Protein AF-A0AAJ0V753-F1 (afdb_monomer_lite)

pLDDT: mean 88.35, std 11.8, range [39.94, 98.0]

Structure (mmCIF, N/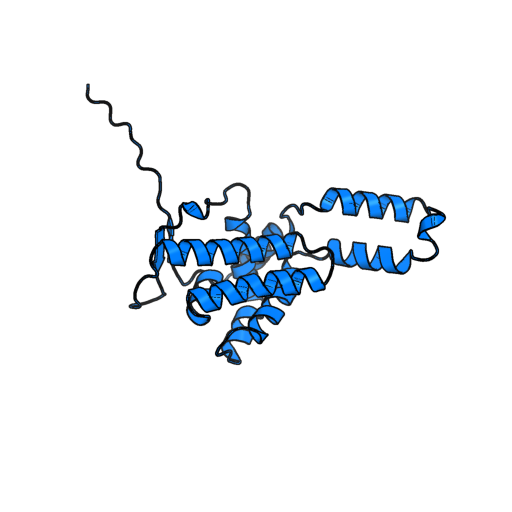CA/C/O backbone):
data_AF-A0AAJ0V753-F1
#
_entry.id   AF-A0AAJ0V753-F1
#
loop_
_atom_site.group_PDB
_atom_site.id
_atom_site.type_symbol
_atom_site.label_atom_id
_atom_site.label_alt_id
_atom_site.label_comp_id
_atom_site.label_asym_id
_atom_site.label_entity_id
_atom_site.label_seq_id
_atom_site.pdbx_PDB_ins_code
_atom_site.Cartn_x
_atom_site.Cartn_y
_atom_site.Cartn_z
_atom_site.occupancy
_atom_site.B_iso_or_equiv
_atom_site.auth_seq_id
_atom_site.auth_comp_id
_atom_site.auth_asym_id
_atom_site.auth_atom_id
_atom_site.pdbx_PDB_model_num
ATOM 1 N N . MET A 1 1 ? 15.226 17.511 0.489 1.00 50.22 1 MET A N 1
ATOM 2 C CA . MET A 1 1 ? 13.754 17.409 0.613 1.00 50.22 1 MET A CA 1
ATOM 3 C C . MET A 1 1 ? 13.326 18.242 1.815 1.00 50.22 1 MET A C 1
ATOM 5 O O . MET A 1 1 ? 13.932 18.091 2.864 1.00 50.22 1 MET A O 1
ATOM 9 N N . ASN A 1 2 ? 12.399 19.190 1.651 1.00 58.25 2 ASN A N 1
ATOM 10 C CA . ASN A 1 2 ? 12.011 20.126 2.716 1.00 58.25 2 ASN A CA 1
ATOM 11 C C . ASN A 1 2 ? 11.089 19.407 3.721 1.00 58.25 2 ASN A C 1
ATOM 13 O O . ASN A 1 2 ? 10.139 18.760 3.282 1.00 58.25 2 ASN A O 1
ATOM 17 N N . ILE A 1 3 ? 11.353 19.500 5.030 1.00 60.22 3 ILE A N 1
ATOM 18 C CA . ILE A 1 3 ? 10.638 18.746 6.090 1.00 60.22 3 ILE A CA 1
ATOM 19 C C . ILE A 1 3 ? 9.116 18.940 5.987 1.00 60.22 3 ILE A C 1
ATOM 21 O O . ILE A 1 3 ? 8.358 17.979 6.062 1.00 60.22 3 ILE A O 1
ATOM 25 N N . ARG A 1 4 ? 8.677 20.159 5.646 1.00 62.94 4 ARG A N 1
ATOM 26 C CA . ARG A 1 4 ? 7.259 20.497 5.440 1.00 62.94 4 ARG A CA 1
ATOM 27 C C . A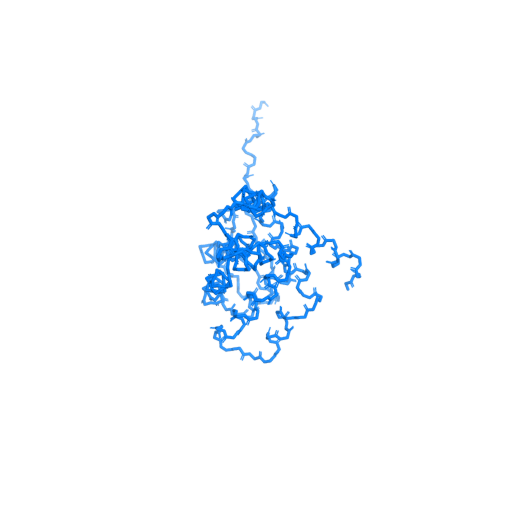RG A 1 4 ? 6.563 19.646 4.374 1.00 62.94 4 ARG A C 1
ATOM 29 O O . ARG A 1 4 ? 5.389 19.340 4.521 1.00 62.94 4 ARG A O 1
ATOM 36 N N . ASN A 1 5 ? 7.265 19.253 3.310 1.00 65.81 5 ASN A N 1
ATOM 37 C CA . ASN A 1 5 ? 6.669 18.429 2.256 1.00 65.81 5 ASN A CA 1
ATOM 38 C C . ASN A 1 5 ? 6.528 16.968 2.697 1.00 65.81 5 ASN A C 1
ATOM 40 O O . ASN A 1 5 ? 5.567 16.312 2.307 1.00 65.81 5 ASN A O 1
ATOM 44 N N . ALA A 1 6 ? 7.455 16.466 3.520 1.00 72.00 6 ALA A N 1
ATOM 45 C CA . ALA A 1 6 ? 7.377 15.106 4.045 1.00 72.00 6 ALA A CA 1
ATOM 46 C C . ALA A 1 6 ? 6.137 14.925 4.938 1.00 72.00 6 ALA A C 1
ATOM 48 O O . ALA A 1 6 ? 5.404 13.950 4.778 1.00 72.00 6 ALA A O 1
ATOM 49 N N . ASP A 1 7 ? 5.858 15.913 5.790 1.00 78.94 7 ASP A N 1
ATOM 50 C CA . ASP A 1 7 ? 4.682 15.916 6.664 1.00 78.94 7 ASP A CA 1
ATOM 51 C C . ASP A 1 7 ? 3.366 16.006 5.876 1.00 78.94 7 ASP A C 1
ATOM 53 O O . ASP A 1 7 ? 2.375 15.381 6.243 1.00 78.94 7 ASP A O 1
ATOM 57 N N . ILE A 1 8 ? 3.341 16.739 4.756 1.00 83.00 8 ILE A N 1
ATOM 58 C CA . ILE A 1 8 ? 2.144 16.856 3.905 1.00 83.00 8 ILE A CA 1
ATOM 59 C C . ILE A 1 8 ? 1.798 15.523 3.227 1.00 83.00 8 ILE A C 1
ATOM 61 O O . ILE A 1 8 ? 0.620 15.156 3.154 1.00 83.00 8 ILE A O 1
ATOM 65 N N . TYR A 1 9 ? 2.796 14.793 2.721 1.00 84.69 9 TYR A N 1
ATOM 66 C CA . TYR A 1 9 ? 2.558 13.524 2.028 1.00 84.69 9 TYR A CA 1
ATOM 67 C C . TYR A 1 9 ? 2.071 12.429 2.976 1.00 84.69 9 TYR A C 1
ATOM 69 O O . TYR A 1 9 ? 1.094 11.744 2.665 1.00 84.69 9 TYR A O 1
ATOM 77 N N . THR A 1 10 ? 2.696 12.293 4.148 1.00 85.75 10 THR A N 1
ATOM 78 C CA . THR A 1 10 ? 2.236 11.347 5.174 1.00 85.75 10 THR A CA 1
ATOM 79 C C . THR A 1 10 ? 0.854 11.729 5.688 1.00 85.75 10 THR A C 1
ATOM 81 O O . THR A 1 10 ? -0.019 10.867 5.740 1.00 85.75 10 THR A O 1
ATOM 84 N N . TYR A 1 11 ? 0.607 13.017 5.948 1.00 87.31 11 TYR A N 1
ATOM 85 C CA . TYR A 1 11 ? -0.705 13.508 6.363 1.00 87.31 11 TYR A CA 1
ATOM 86 C C . TYR A 1 11 ? -1.797 13.175 5.343 1.00 87.31 11 TYR A C 1
ATOM 88 O O . TYR A 1 11 ? -2.862 12.687 5.711 1.00 87.31 11 TYR A O 1
ATOM 96 N N . THR A 1 12 ? -1.544 13.406 4.055 1.00 89.25 12 THR A N 1
ATOM 97 C CA . THR A 1 12 ? -2.530 13.142 2.999 1.00 89.25 12 THR A CA 1
ATOM 98 C C . THR A 1 12 ? -2.806 11.646 2.863 1.00 89.25 12 THR A C 1
ATOM 100 O O . THR A 1 12 ? -3.964 11.241 2.757 1.00 89.25 12 THR A O 1
ATOM 103 N N . PHE A 1 13 ? -1.765 10.813 2.934 1.00 93.50 13 PHE A N 1
ATOM 104 C CA . PHE A 1 13 ? -1.909 9.359 2.947 1.00 93.50 13 PHE A CA 1
ATOM 105 C C . PHE A 1 13 ? -2.697 8.870 4.174 1.00 93.50 13 PHE A C 1
ATOM 107 O O . PHE A 1 13 ? -3.573 8.020 4.045 1.00 93.50 13 PHE A O 1
ATOM 114 N N . ASP A 1 14 ? -2.465 9.469 5.345 1.00 94.94 14 ASP A N 1
ATOM 115 C CA . ASP A 1 14 ? -3.182 9.183 6.596 1.00 94.94 14 ASP A CA 1
ATOM 116 C C . ASP A 1 14 ? -4.663 9.591 6.569 1.00 94.94 14 ASP A C 1
ATOM 118 O O . ASP A 1 14 ? -5.440 9.145 7.414 1.00 94.94 14 ASP A O 1
ATOM 122 N N . LYS A 1 15 ? -5.074 10.415 5.600 1.00 93.44 15 LYS A N 1
ATOM 123 C CA . LYS A 1 15 ? -6.472 10.809 5.378 1.00 93.44 15 LYS A CA 1
ATOM 124 C C . LYS A 1 15 ? -7.189 9.973 4.322 1.00 93.44 15 LYS A C 1
ATOM 126 O O . LYS A 1 15 ? -8.375 10.212 4.089 1.00 93.44 15 LYS A O 1
ATOM 131 N N . LEU A 1 16 ? -6.517 9.009 3.689 1.00 93.69 16 LEU A N 1
ATOM 132 C CA . LEU A 1 16 ? -7.182 8.120 2.741 1.00 93.69 16 LEU A CA 1
ATOM 133 C C . LEU A 1 16 ? -8.302 7.334 3.442 1.00 93.69 16 LEU A C 1
ATOM 135 O O . LEU A 1 16 ? -8.095 6.789 4.524 1.00 93.69 16 LEU A O 1
ATOM 139 N N . PRO A 1 17 ? -9.503 7.256 2.846 1.00 92.56 17 PRO A N 1
ATOM 140 C CA . PRO A 1 17 ? -10.612 6.559 3.472 1.00 92.56 17 PRO A CA 1
ATOM 141 C C . PRO A 1 17 ? -10.364 5.048 3.468 1.00 92.56 17 PRO A C 1
ATOM 143 O O . PRO A 1 17 ? -10.128 4.451 2.415 1.00 92.56 17 PRO A O 1
ATOM 146 N 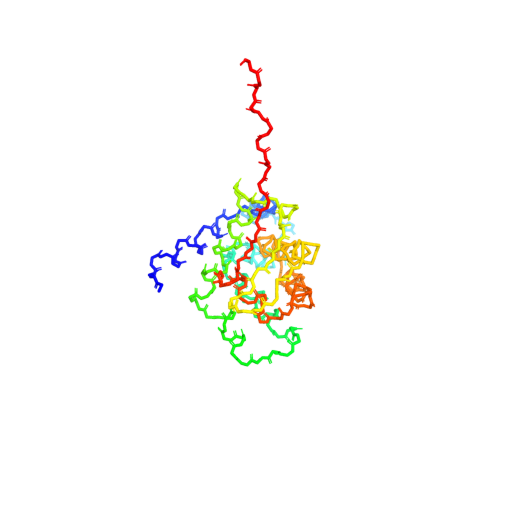N . SER A 1 18 ? -10.486 4.419 4.639 1.00 93.81 18 SER A N 1
ATOM 147 C CA . SER A 1 18 ? -10.540 2.961 4.736 1.00 93.81 18 SER A CA 1
ATOM 148 C C . SER A 1 18 ? -11.954 2.446 4.481 1.00 93.81 18 SER A C 1
ATOM 150 O O . SER A 1 18 ? -12.929 2.960 5.038 1.00 93.81 18 SER A O 1
ATOM 152 N N . ARG A 1 19 ? -12.074 1.335 3.745 1.00 94.06 19 ARG A N 1
ATOM 153 C CA . ARG A 1 19 ? -13.352 0.627 3.539 1.00 94.06 19 ARG A CA 1
ATOM 154 C C . ARG A 1 19 ? -13.990 0.133 4.840 1.00 94.06 19 ARG A C 1
ATOM 156 O O . ARG A 1 19 ? -15.182 -0.157 4.879 1.00 94.06 19 ARG A O 1
ATOM 163 N N . HIS A 1 20 ? -13.204 0.023 5.913 1.00 94.25 20 HIS A N 1
ATOM 164 C CA . HIS A 1 20 ? -13.656 -0.487 7.208 1.00 94.25 20 HIS A CA 1
ATOM 165 C C . HIS A 1 20 ? -14.022 0.612 8.204 1.00 94.25 20 HIS A C 1
ATOM 167 O O . HIS A 1 20 ? -14.306 0.289 9.362 1.00 94.25 20 HIS A O 1
ATOM 173 N N . GLU A 1 21 ? -14.040 1.881 7.790 1.00 94.19 21 GLU A N 1
ATOM 174 C CA . GLU A 1 21 ? -14.331 3.022 8.666 1.00 94.19 21 GLU A CA 1
ATOM 175 C C . GLU A 1 21 ? -15.668 2.846 9.398 1.00 94.19 21 GLU A C 1
ATOM 177 O O . GLU A 1 21 ? -15.712 2.874 10.627 1.00 94.19 21 GLU A O 1
ATOM 182 N N . PHE A 1 22 ? -16.740 2.529 8.666 1.00 95.38 22 PHE A N 1
ATOM 183 C CA . PHE A 1 22 ? -18.065 2.311 9.254 1.00 95.38 22 PHE A CA 1
ATOM 184 C C . PHE A 1 22 ? -18.068 1.175 10.290 1.00 95.38 22 PHE A C 1
ATOM 186 O O . PHE A 1 22 ? -18.607 1.322 11.386 1.00 95.38 22 PHE A O 1
ATOM 193 N N . SER A 1 23 ? -17.408 0.052 9.982 1.00 94.56 23 SER A N 1
ATOM 194 C CA . SER A 1 23 ? -17.303 -1.085 10.909 1.00 94.56 23 SER A CA 1
ATOM 195 C C . SER A 1 23 ? -16.492 -0.748 12.166 1.00 94.56 23 SER A C 1
ATOM 197 O O . SER A 1 23 ? -16.747 -1.293 13.239 1.00 94.56 23 SER A O 1
ATOM 199 N N . THR A 1 24 ? -15.514 0.151 12.040 1.00 95.19 24 THR A N 1
ATOM 200 C CA . THR A 1 24 ? -14.673 0.610 13.150 1.00 95.19 24 THR A CA 1
ATOM 201 C C . THR A 1 24 ? -15.472 1.531 14.061 1.00 95.19 24 THR A C 1
ATOM 203 O O . THR A 1 24 ? -15.516 1.289 15.263 1.00 95.19 24 THR A O 1
ATOM 206 N N . GLN A 1 25 ? -16.211 2.484 13.489 1.00 95.56 25 GLN A N 1
ATOM 207 C CA . GLN A 1 25 ? -17.126 3.349 14.238 1.00 95.56 25 GLN A CA 1
ATOM 208 C C . GLN A 1 25 ? -18.226 2.557 14.954 1.00 95.56 25 GLN A C 1
ATOM 210 O O . GLN A 1 25 ? -18.569 2.857 16.096 1.00 95.56 25 GLN A O 1
ATOM 215 N N . ALA A 1 26 ? -18.779 1.525 14.311 1.00 93.31 26 ALA A N 1
ATOM 216 C CA . ALA A 1 26 ? -19.767 0.652 14.939 1.00 93.31 26 ALA A CA 1
ATOM 217 C C . ALA A 1 26 ? -19.188 -0.072 16.168 1.00 93.31 26 ALA A C 1
ATOM 219 O O . ALA A 1 26 ? -19.831 -0.112 17.217 1.00 93.31 26 ALA A O 1
ATOM 220 N N . LEU A 1 27 ? -17.958 -0.588 16.066 1.00 92.25 27 LEU A N 1
ATOM 221 C CA . LEU A 1 27 ? -17.271 -1.233 17.186 1.00 92.25 27 LEU A CA 1
ATOM 222 C C . LEU A 1 27 ? -16.962 -0.241 18.318 1.00 92.25 27 LEU A C 1
ATOM 224 O O . LEU A 1 27 ? -17.175 -0.563 19.483 1.00 92.25 27 LEU A O 1
ATOM 228 N N . GLU A 1 28 ? -16.529 0.975 17.990 1.00 94.25 28 GLU A N 1
ATOM 229 C CA . GLU A 1 28 ? -16.295 2.051 18.964 1.00 94.25 28 GLU A CA 1
ATOM 230 C C . GLU A 1 28 ? -17.566 2.400 19.745 1.00 94.25 28 GLU A C 1
ATOM 232 O O . GLU A 1 28 ? -17.543 2.443 20.977 1.00 94.25 28 GLU A O 1
ATOM 237 N N . ARG A 1 29 ? -18.698 2.571 19.048 1.00 93.38 29 ARG A N 1
ATOM 238 C CA . ARG A 1 29 ? -20.005 2.810 19.686 1.00 93.38 29 ARG A CA 1
ATOM 239 C C . ARG A 1 29 ? -20.410 1.645 20.584 1.00 93.38 29 ARG A C 1
ATOM 241 O O . ARG A 1 29 ? -20.894 1.867 21.692 1.00 93.38 29 ARG A O 1
ATOM 248 N N . ALA A 1 30 ? -20.173 0.411 20.144 1.00 90.06 30 ALA A N 1
ATOM 249 C CA . ALA A 1 30 ? -20.497 -0.772 20.931 1.00 90.06 30 ALA A CA 1
ATOM 250 C C . ALA A 1 30 ? -19.649 -0.858 22.217 1.00 90.06 30 ALA A C 1
ATOM 252 O O . ALA A 1 30 ? -20.197 -1.119 23.289 1.00 90.06 30 ALA A O 1
ATOM 253 N N . ILE A 1 31 ? -18.347 -0.548 22.144 1.00 89.56 31 ILE A N 1
ATOM 254 C CA . ILE A 1 31 ? -17.461 -0.440 23.317 1.00 89.56 31 ILE A CA 1
ATOM 255 C C . ILE A 1 31 ? -17.951 0.667 24.265 1.00 89.56 31 ILE A C 1
ATOM 257 O O . ILE A 1 31 ? -18.029 0.442 25.473 1.00 89.56 31 ILE A O 1
ATOM 261 N N . ALA A 1 32 ? -18.308 1.841 23.731 1.00 89.19 32 ALA A N 1
ATOM 262 C CA . ALA A 1 32 ? -18.777 2.981 24.522 1.00 89.19 32 ALA A CA 1
ATOM 263 C C . ALA A 1 32 ? -20.116 2.707 25.228 1.00 89.19 32 ALA A C 1
ATOM 265 O O . ALA A 1 32 ? -20.314 3.136 26.361 1.00 89.19 32 ALA A O 1
ATOM 266 N N . SER A 1 33 ? -21.009 1.938 24.598 1.00 86.56 33 SER A N 1
ATOM 267 C CA . SER A 1 33 ? -22.313 1.566 25.167 1.00 86.56 33 SER A CA 1
ATOM 268 C C . SER A 1 33 ? -22.244 0.584 26.348 1.00 86.56 33 SER A C 1
ATOM 270 O O . SER A 1 33 ? -23.278 0.238 26.912 1.00 86.56 33 SER A O 1
ATOM 272 N N . ASN A 1 34 ? -21.046 0.113 26.729 1.00 74.12 34 ASN A N 1
ATOM 273 C CA . ASN A 1 34 ? -20.837 -0.889 27.783 1.00 74.12 34 ASN A CA 1
ATOM 274 C C . ASN A 1 34 ? -21.706 -2.151 27.597 1.00 74.12 34 ASN A C 1
ATOM 276 O O . ASN A 1 34 ? -22.199 -2.737 28.568 1.00 74.12 34 ASN A O 1
ATOM 280 N N . CYS A 1 35 ? -21.890 -2.552 26.333 1.00 75.44 35 CYS A N 1
ATOM 281 C CA . CYS A 1 35 ? -22.646 -3.734 25.943 1.00 75.44 35 CYS A CA 1
ATOM 282 C C . CYS A 1 35 ? -22.144 -4.960 26.723 1.00 75.44 35 CYS A C 1
ATOM 284 O O . CYS A 1 35 ? -20.961 -5.310 26.672 1.00 75.44 35 CYS A O 1
ATOM 286 N N . THR A 1 36 ? -23.046 -5.607 27.461 1.00 71.94 36 THR A N 1
ATOM 287 C CA . THR A 1 36 ? -22.751 -6.743 28.349 1.00 71.94 36 THR A CA 1
ATOM 288 C C . THR A 1 36 ? -22.059 -7.889 27.614 1.00 71.94 36 THR A C 1
ATOM 290 O O . THR A 1 36 ? -21.151 -8.503 28.169 1.00 71.94 36 THR A O 1
ATOM 293 N N . THR A 1 37 ? -22.400 -8.103 26.342 1.00 74.75 37 THR 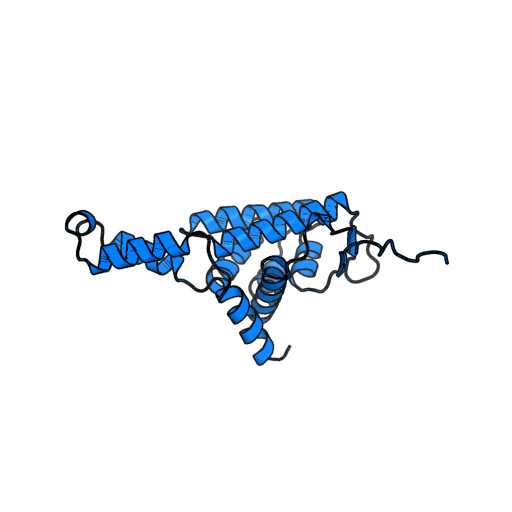A N 1
ATOM 294 C CA . THR A 1 37 ? -21.819 -9.125 25.458 1.00 74.75 37 THR A CA 1
ATOM 295 C C . THR A 1 37 ? -20.340 -8.890 25.137 1.00 74.75 37 THR A C 1
ATOM 297 O O . THR A 1 37 ? -19.628 -9.832 24.806 1.00 74.75 37 THR A O 1
ATOM 300 N N . LEU A 1 38 ? -19.852 -7.648 25.236 1.00 76.38 38 LEU A N 1
ATOM 301 C CA . LEU A 1 38 ? -18.468 -7.287 24.906 1.00 76.38 38 LEU A CA 1
ATOM 302 C C . LEU A 1 38 ? -17.553 -7.228 26.134 1.00 76.38 38 LEU A C 1
ATOM 304 O O . LEU A 1 38 ? -16.336 -7.163 25.968 1.00 76.38 38 LEU A O 1
ATOM 308 N N . ARG A 1 39 ? -18.093 -7.258 27.362 1.00 77.06 39 ARG A N 1
ATOM 309 C CA . ARG A 1 39 ? -17.305 -7.051 28.595 1.00 77.06 39 ARG A CA 1
ATOM 310 C C . ARG A 1 39 ? -16.188 -8.070 28.780 1.00 77.06 39 ARG A C 1
ATOM 312 O O . ARG A 1 39 ? -15.105 -7.696 29.216 1.00 77.06 39 ARG A O 1
ATOM 319 N N . THR A 1 40 ? -16.422 -9.325 28.409 1.00 83.12 40 THR A N 1
ATOM 320 C CA . THR A 1 40 ? -15.430 -10.406 28.532 1.00 83.12 40 THR A CA 1
ATOM 321 C C . THR A 1 40 ? -14.248 -10.241 27.574 1.00 83.12 40 THR A C 1
ATOM 323 O O . THR A 1 40 ? -13.172 -10.758 27.850 1.00 83.12 40 THR A O 1
ATOM 326 N N . ARG A 1 41 ? -14.419 -9.485 26.477 1.00 86.94 41 ARG A N 1
ATOM 327 C CA . ARG A 1 41 ? -13.414 -9.272 25.418 1.00 86.94 41 ARG A CA 1
ATOM 328 C C . ARG A 1 41 ? -13.104 -7.800 25.147 1.00 86.94 41 ARG A C 1
ATOM 330 O O . ARG A 1 41 ? -12.521 -7.451 24.124 1.00 86.94 41 ARG A O 1
ATOM 337 N N . ILE A 1 42 ? -13.465 -6.902 26.064 1.00 88.81 42 ILE A N 1
ATOM 338 C CA . ILE A 1 42 ? -13.371 -5.453 25.832 1.00 88.81 42 ILE A CA 1
ATOM 339 C C . ILE A 1 42 ? -11.934 -4.990 25.564 1.00 88.81 42 ILE A C 1
ATOM 341 O O . ILE A 1 42 ? -11.718 -4.067 24.780 1.00 88.81 42 ILE A O 1
ATOM 345 N N . ARG A 1 43 ? -10.949 -5.658 26.175 1.00 89.56 43 ARG A N 1
ATOM 346 C CA . ARG A 1 43 ? -9.527 -5.415 25.922 1.00 89.56 43 ARG A CA 1
ATOM 347 C C . ARG A 1 43 ? -9.154 -5.738 24.474 1.00 89.56 43 ARG A C 1
ATOM 349 O O . ARG A 1 43 ? -8.595 -4.878 23.804 1.00 89.56 43 ARG A O 1
ATOM 356 N N . GLU A 1 44 ? -9.534 -6.915 23.983 1.00 90.88 44 GLU A N 1
ATOM 357 C CA . GLU A 1 44 ? -9.277 -7.344 22.601 1.00 90.88 44 GLU A CA 1
ATOM 358 C C . GLU A 1 44 ? -9.901 -6.361 21.599 1.00 90.88 44 GLU A C 1
ATOM 360 O O . GLU A 1 44 ? -9.253 -5.916 20.654 1.00 90.88 44 GLU A O 1
ATOM 365 N N . TYR A 1 45 ? -11.150 -5.941 21.827 1.00 91.06 45 TYR A N 1
ATOM 366 C CA . TYR A 1 45 ? -11.815 -4.986 20.939 1.00 91.06 45 TYR A CA 1
ATOM 367 C C . TYR A 1 45 ? -11.162 -3.602 20.945 1.00 91.06 45 TYR A C 1
ATOM 369 O O . TYR A 1 45 ? -11.074 -2.971 19.890 1.00 91.06 45 TYR A O 1
ATOM 377 N N . ARG A 1 46 ? -10.665 -3.138 22.097 1.00 92.25 46 ARG A N 1
ATOM 378 C CA . ARG A 1 46 ? -9.886 -1.894 22.179 1.00 92.25 46 ARG A CA 1
ATOM 379 C C . ARG A 1 46 ? -8.572 -2.000 21.416 1.00 92.25 46 ARG A C 1
ATOM 381 O O . ARG A 1 46 ? -8.226 -1.058 20.715 1.00 92.25 46 ARG A O 1
ATOM 388 N N . GLU A 1 47 ? -7.876 -3.130 21.502 1.00 93.75 47 GLU A N 1
ATOM 389 C CA . GLU A 1 47 ? -6.645 -3.378 20.740 1.00 93.75 47 GLU A CA 1
ATOM 390 C C . GLU A 1 47 ? -6.921 -3.407 19.225 1.00 93.75 47 GLU A C 1
ATOM 392 O O . GLU A 1 47 ? -6.192 -2.786 18.449 1.00 93.75 47 GLU A O 1
ATOM 397 N N . ILE A 1 48 ? -8.032 -4.023 18.800 1.00 93.38 48 ILE A N 1
ATOM 398 C CA . ILE A 1 48 ? -8.487 -4.011 17.400 1.00 93.38 48 ILE A CA 1
ATOM 399 C C . ILE A 1 48 ? -8.765 -2.581 16.920 1.00 93.38 48 ILE A C 1
ATOM 401 O O . ILE A 1 48 ? -8.288 -2.189 15.854 1.00 93.38 48 ILE A O 1
ATOM 405 N N . VAL A 1 49 ? -9.535 -1.793 17.677 1.00 94.94 49 VAL A N 1
ATOM 406 C CA . VAL A 1 49 ? -9.818 -0.391 17.326 1.00 94.94 49 VAL A CA 1
ATOM 407 C C . VAL A 1 49 ? -8.525 0.418 17.284 1.00 94.94 49 VAL A C 1
ATOM 409 O O . VAL A 1 49 ? -8.301 1.146 16.318 1.00 94.94 49 VAL A O 1
ATOM 412 N N . ALA A 1 50 ? -7.649 0.246 18.277 1.00 95.44 50 ALA A N 1
ATOM 413 C CA . ALA A 1 50 ? -6.370 0.936 18.343 1.00 95.44 50 ALA A CA 1
ATOM 414 C C . ALA A 1 50 ? -5.528 0.662 17.095 1.00 95.44 50 ALA A C 1
ATOM 416 O O . ALA A 1 50 ? -5.026 1.613 16.507 1.00 95.44 50 ALA A O 1
ATOM 417 N N . PHE A 1 51 ? -5.426 -0.595 16.643 1.00 96.69 51 PHE A N 1
ATOM 418 C CA . PHE A 1 51 ? -4.737 -0.939 15.396 1.00 96.69 51 PHE A CA 1
ATOM 419 C C . PHE A 1 51 ? -5.372 -0.257 14.175 1.00 96.69 51 PHE A C 1
ATOM 421 O O . PHE A 1 51 ? -4.673 0.370 13.379 1.00 96.69 51 PHE A O 1
ATOM 428 N N . ARG A 1 52 ? -6.701 -0.334 14.032 1.00 95.88 52 ARG A N 1
ATOM 429 C CA . ARG A 1 52 ? -7.416 0.251 12.882 1.00 95.88 52 ARG A CA 1
ATOM 430 C C . ARG A 1 52 ? -7.230 1.763 12.787 1.00 95.88 52 ARG A C 1
ATOM 432 O O . ARG A 1 52 ? -7.057 2.275 11.681 1.00 95.88 52 ARG A O 1
ATOM 439 N N . ARG A 1 53 ? -7.222 2.443 13.937 1.00 94.88 53 ARG A N 1
ATOM 440 C CA . ARG A 1 53 ? -7.042 3.894 14.080 1.00 94.88 53 ARG A CA 1
ATOM 441 C C . ARG A 1 53 ? -5.586 4.358 14.022 1.00 94.88 53 ARG A C 1
ATOM 443 O O . ARG A 1 53 ? -5.352 5.563 14.056 1.00 94.88 53 ARG A O 1
ATOM 450 N N . GLN A 1 54 ? -4.609 3.453 13.921 1.00 95.75 54 GLN A N 1
ATOM 451 C CA . GLN A 1 54 ? -3.227 3.870 13.682 1.00 95.75 54 GLN A CA 1
ATOM 452 C C . GLN A 1 54 ? -3.124 4.647 12.361 1.00 95.75 54 GLN A C 1
ATOM 454 O O . GLN A 1 54 ? -3.791 4.264 11.393 1.00 95.75 54 GLN A O 1
ATOM 459 N N . PRO A 1 55 ? -2.247 5.667 12.288 1.00 95.62 55 PRO A N 1
ATOM 460 C CA . PRO A 1 55 ? -1.907 6.322 11.030 1.00 95.62 55 PRO A CA 1
ATOM 461 C C . PRO A 1 55 ? -1.529 5.297 9.951 1.00 95.62 55 PRO A C 1
ATOM 463 O O . PRO A 1 55 ? -0.819 4.321 10.227 1.00 95.62 55 PRO A O 1
ATOM 466 N N . HIS A 1 56 ? -1.999 5.502 8.723 1.00 96.69 56 HIS A N 1
ATOM 467 C CA . HIS A 1 56 ? -1.667 4.650 7.583 1.00 96.69 56 HIS A CA 1
ATOM 468 C C . HIS A 1 56 ? -0.162 4.641 7.306 1.00 96.69 56 HIS A C 1
ATOM 470 O O . HIS A 1 56 ? 0.377 3.593 6.978 1.00 96.69 56 HIS A O 1
ATOM 476 N N . SER A 1 57 ? 0.537 5.749 7.535 1.00 94.88 57 SER A N 1
ATOM 477 C CA . SER A 1 57 ? 1.992 5.897 7.470 1.00 94.88 57 SER A CA 1
ATOM 478 C C . SER A 1 57 ? 2.727 4.938 8.416 1.00 94.88 57 SER A C 1
ATOM 480 O O . SER A 1 57 ? 3.742 4.346 8.045 1.00 94.88 57 SER A O 1
ATOM 482 N N . ARG A 1 58 ? 2.180 4.685 9.613 1.00 95.50 58 ARG A N 1
ATOM 483 C CA . ARG A 1 58 ? 2.730 3.701 10.560 1.00 95.50 58 ARG A CA 1
ATOM 484 C C . ARG A 1 58 ? 2.521 2.266 10.075 1.00 95.50 58 ARG A C 1
ATOM 486 O O . ARG A 1 58 ? 3.430 1.442 10.177 1.00 95.50 58 ARG A O 1
ATOM 493 N N . LYS A 1 59 ? 1.339 1.972 9.523 1.00 97.56 59 LYS A N 1
ATOM 494 C CA . LYS A 1 59 ? 1.036 0.675 8.894 1.00 97.56 59 LYS A CA 1
ATOM 495 C C . LYS A 1 59 ? 1.917 0.438 7.662 1.00 97.56 59 LYS A C 1
ATOM 497 O O . LYS A 1 59 ? 2.442 -0.658 7.491 1.00 97.56 59 LYS A O 1
ATOM 502 N N . LEU A 1 60 ? 2.138 1.484 6.867 1.00 97.19 60 LEU A N 1
ATOM 503 C CA . LEU A 1 60 ? 3.000 1.492 5.691 1.00 97.19 60 LEU A CA 1
ATOM 504 C C . LEU A 1 60 ? 4.438 1.146 6.065 1.00 97.19 60 LEU A C 1
ATOM 506 O O . LEU A 1 60 ? 4.986 0.209 5.502 1.00 97.19 60 LEU A O 1
ATOM 510 N N . ALA A 1 61 ? 5.018 1.830 7.056 1.00 95.56 61 ALA A N 1
ATOM 511 C CA . ALA A 1 61 ? 6.374 1.542 7.522 1.00 95.56 61 ALA A CA 1
ATOM 512 C C . ALA A 1 61 ? 6.543 0.067 7.921 1.00 95.56 61 ALA A C 1
ATOM 514 O O . ALA A 1 61 ? 7.535 -0.573 7.577 1.00 95.56 61 ALA A O 1
ATOM 515 N N . ARG A 1 62 ? 5.541 -0.505 8.602 1.00 95.62 62 ARG A N 1
ATOM 516 C CA . ARG A 1 62 ? 5.561 -1.920 8.982 1.00 95.62 62 ARG A CA 1
ATOM 517 C C . ARG A 1 62 ? 5.466 -2.852 7.774 1.00 95.62 62 ARG A C 1
ATOM 519 O O . ARG A 1 62 ? 6.212 -3.824 7.723 1.00 95.62 62 ARG A O 1
ATOM 526 N N . ALA A 1 63 ? 4.579 -2.573 6.824 1.00 97.25 63 ALA A N 1
ATOM 527 C CA . ALA A 1 63 ? 4.424 -3.395 5.626 1.00 97.25 63 ALA A CA 1
ATOM 528 C C . ALA A 1 63 ? 5.665 -3.325 4.715 1.00 97.25 63 ALA A C 1
ATOM 530 O O . ALA A 1 63 ? 6.102 -4.351 4.204 1.00 97.25 63 ALA A O 1
ATOM 531 N N . LEU A 1 64 ? 6.283 -2.144 4.585 1.00 96.06 64 LEU A N 1
ATOM 532 C CA . LEU A 1 64 ? 7.554 -1.956 3.880 1.00 96.06 64 LEU A CA 1
ATOM 533 C C . LEU A 1 64 ? 8.682 -2.753 4.535 1.00 96.06 64 LEU A C 1
ATOM 535 O O . LEU A 1 64 ? 9.421 -3.431 3.833 1.00 96.06 64 LEU A O 1
ATOM 539 N N . TRP A 1 65 ? 8.776 -2.729 5.868 1.00 94.19 65 TRP A N 1
ATOM 540 C CA . TRP A 1 65 ? 9.740 -3.550 6.600 1.00 94.19 65 TRP A CA 1
ATOM 541 C C . TRP A 1 65 ? 9.549 -5.044 6.313 1.00 94.19 65 TRP A C 1
ATOM 543 O O . TRP A 1 65 ? 10.515 -5.740 6.026 1.00 94.19 65 TRP A O 1
ATOM 553 N N . ILE A 1 66 ? 8.308 -5.543 6.355 1.00 94.69 66 ILE A N 1
ATOM 554 C CA . ILE A 1 66 ? 8.009 -6.954 6.059 1.00 94.69 66 ILE A CA 1
ATOM 555 C C . ILE A 1 66 ? 8.402 -7.300 4.618 1.00 94.69 66 ILE A C 1
ATOM 557 O O . ILE A 1 66 ? 9.070 -8.307 4.400 1.00 94.69 66 ILE A O 1
ATOM 561 N N . ALA A 1 67 ? 8.022 -6.464 3.650 1.00 94.69 67 ALA A N 1
ATOM 562 C CA . ALA A 1 67 ? 8.333 -6.686 2.242 1.00 94.69 67 ALA A CA 1
ATOM 563 C C . ALA A 1 67 ? 9.844 -6.670 1.986 1.00 94.69 67 ALA A C 1
ATOM 565 O O . ALA A 1 67 ? 10.348 -7.546 1.290 1.00 94.69 67 ALA A O 1
ATOM 566 N N . ALA A 1 68 ? 10.569 -5.733 2.605 1.00 91.44 68 ALA A N 1
ATOM 567 C CA . ALA A 1 68 ? 12.018 -5.636 2.496 1.00 91.44 68 ALA A CA 1
ATOM 568 C C . ALA A 1 68 ? 12.702 -6.945 2.902 1.00 91.44 68 ALA A C 1
ATOM 570 O O . ALA A 1 68 ? 13.609 -7.371 2.221 1.00 91.44 68 ALA A O 1
ATOM 571 N N . TRP A 1 69 ? 12.240 -7.643 3.941 1.00 90.00 69 TRP A N 1
ATOM 572 C CA . TRP A 1 69 ? 12.830 -8.930 4.341 1.00 90.00 69 TRP A CA 1
ATOM 573 C C . TRP A 1 69 ? 12.425 -10.127 3.468 1.00 90.00 69 TRP A C 1
ATOM 575 O O . TRP A 1 69 ? 12.986 -11.209 3.630 1.00 90.00 69 TRP A O 1
ATOM 585 N N . ARG A 1 70 ? 11.440 -9.964 2.580 1.00 92.44 70 ARG A N 1
ATOM 586 C CA . ARG A 1 70 ? 10.912 -11.033 1.715 1.00 92.44 70 ARG A CA 1
ATOM 587 C C . ARG A 1 70 ? 11.329 -10.906 0.253 1.00 92.44 70 ARG A C 1
ATOM 589 O O . ARG A 1 70 ? 11.141 -11.854 -0.503 1.00 92.44 70 ARG A O 1
ATOM 596 N N . MET A 1 71 ? 11.831 -9.748 -0.164 1.00 88.94 71 MET A N 1
ATOM 597 C CA . MET A 1 71 ? 12.288 -9.555 -1.537 1.00 88.94 71 MET A CA 1
ATOM 598 C C . MET A 1 71 ? 13.538 -10.410 -1.821 1.00 88.94 71 MET A C 1
ATOM 600 O O . MET A 1 71 ? 14.303 -10.720 -0.907 1.00 88.94 71 MET A O 1
ATOM 604 N N . PRO A 1 72 ? 13.757 -10.826 -3.076 1.00 78.25 72 PRO A N 1
ATOM 605 C CA . PRO A 1 72 ? 15.023 -11.431 -3.476 1.00 78.25 72 PRO A CA 1
ATOM 606 C C . PRO A 1 72 ? 16.157 -10.395 -3.441 1.00 78.25 72 PRO A C 1
ATOM 608 O O . PRO A 1 72 ? 15.914 -9.207 -3.658 1.00 78.25 72 PRO A O 1
ATOM 611 N N . ASP A 1 73 ? 17.383 -10.862 -3.182 1.00 77.94 73 ASP A N 1
ATOM 612 C CA . ASP A 1 73 ? 18.627 -10.075 -3.250 1.00 77.94 73 ASP A CA 1
ATOM 613 C C . ASP A 1 73 ? 18.632 -8.796 -2.391 1.00 77.94 73 ASP A C 1
ATOM 615 O O . ASP A 1 73 ? 19.172 -7.759 -2.769 1.00 77.94 73 ASP A O 1
ATOM 619 N N . VAL A 1 74 ? 18.013 -8.872 -1.211 1.00 75.69 74 VAL A N 1
ATOM 620 C CA . VAL A 1 74 ? 17.927 -7.762 -0.255 1.00 75.69 74 VAL A CA 1
ATOM 621 C C . VAL A 1 74 ? 19.279 -7.510 0.392 1.00 75.69 74 VAL A C 1
ATOM 623 O O . VAL A 1 74 ? 19.825 -8.385 1.068 1.00 75.69 74 VAL A O 1
ATOM 626 N N . ASP A 1 75 ? 19.761 -6.278 0.286 1.00 82.06 75 ASP A N 1
ATOM 627 C CA . ASP A 1 75 ? 20.884 -5.783 1.069 1.00 82.06 75 ASP A CA 1
ATOM 628 C C . ASP A 1 75 ? 20.439 -4.787 2.159 1.00 82.06 75 ASP A C 1
ATOM 630 O O . ASP A 1 75 ? 19.276 -4.375 2.269 1.00 82.06 75 ASP A O 1
ATOM 634 N N . GLY A 1 76 ? 21.391 -4.412 3.018 1.00 80.94 76 GLY A N 1
ATOM 635 C CA . GLY A 1 76 ? 21.150 -3.438 4.083 1.00 80.94 76 GLY A CA 1
ATOM 636 C C . GLY A 1 76 ? 20.771 -2.049 3.558 1.00 80.94 76 GLY A C 1
ATOM 637 O O . GLY A 1 76 ? 20.061 -1.315 4.250 1.00 80.94 76 GLY A O 1
ATOM 638 N N . GLU A 1 77 ? 21.187 -1.697 2.338 1.00 84.56 77 GLU A N 1
ATOM 639 C CA . GLU A 1 77 ? 20.852 -0.419 1.711 1.00 84.56 77 GLU A CA 1
ATOM 640 C C . GLU A 1 77 ? 19.384 -0.373 1.295 1.00 84.56 77 GLU A C 1
ATOM 642 O O . GLU A 1 77 ? 18.713 0.627 1.551 1.00 84.56 77 GLU A O 1
ATOM 647 N N . MET A 1 78 ? 18.842 -1.459 0.744 1.00 83.31 78 MET A N 1
ATOM 648 C CA . MET A 1 78 ? 17.437 -1.546 0.360 1.00 83.31 78 MET A CA 1
ATOM 649 C C . MET A 1 78 ? 16.516 -1.481 1.578 1.00 83.31 78 MET A C 1
ATOM 651 O O . MET A 1 78 ? 15.525 -0.741 1.580 1.00 83.31 78 MET A O 1
ATOM 655 N N . VAL A 1 79 ? 16.863 -2.194 2.654 1.00 84.88 79 VAL A N 1
ATOM 656 C CA . VAL A 1 79 ? 16.121 -2.114 3.921 1.00 84.88 79 VAL A CA 1
ATOM 657 C C . VAL A 1 79 ? 16.154 -0.686 4.466 1.00 84.88 79 VAL A C 1
ATOM 659 O O . VAL A 1 79 ? 15.110 -0.150 4.854 1.00 84.88 79 VAL A O 1
ATOM 662 N N . ALA A 1 80 ? 17.319 -0.032 4.455 1.00 86.31 80 ALA A N 1
ATOM 663 C CA . ALA A 1 80 ? 17.454 1.359 4.881 1.00 86.31 80 ALA A CA 1
ATOM 664 C C . ALA A 1 80 ? 16.658 2.321 3.980 1.00 86.31 80 ALA A C 1
ATOM 666 O O . ALA A 1 80 ? 15.997 3.237 4.481 1.00 86.31 80 ALA A O 1
ATOM 667 N N . ALA A 1 81 ? 16.650 2.090 2.666 1.00 87.62 81 ALA A N 1
ATOM 668 C CA . ALA A 1 81 ? 15.909 2.889 1.703 1.00 87.62 81 ALA A CA 1
ATOM 669 C C . ALA A 1 81 ? 14.399 2.817 1.961 1.00 87.62 81 ALA A C 1
ATOM 671 O O . ALA A 1 81 ? 13.743 3.857 1.979 1.00 87.62 81 ALA A O 1
ATOM 672 N N . LEU A 1 82 ? 13.851 1.634 2.230 1.00 87.12 82 LEU A N 1
ATOM 673 C CA . LEU A 1 82 ? 12.423 1.466 2.518 1.00 87.12 82 LEU A CA 1
ATOM 674 C C . LEU A 1 82 ? 12.030 1.932 3.930 1.00 87.12 82 LEU A C 1
ATOM 676 O O . LEU A 1 82 ? 10.871 2.278 4.159 1.00 87.12 82 LEU A O 1
ATOM 680 N N . SER A 1 83 ? 12.983 1.975 4.865 1.00 81.88 83 SER A N 1
ATOM 681 C CA . SER A 1 83 ? 12.720 2.266 6.284 1.00 81.88 83 SER A CA 1
ATOM 682 C C . SER A 1 83 ? 13.032 3.705 6.708 1.00 81.88 83 SER A C 1
ATOM 684 O O . SER A 1 83 ? 12.643 4.113 7.803 1.00 81.88 83 SER A O 1
ATOM 686 N N . SER A 1 84 ? 13.738 4.492 5.889 1.00 87.19 84 SER A N 1
ATOM 687 C CA . SER A 1 84 ? 14.086 5.869 6.259 1.00 87.19 84 SER A CA 1
ATOM 688 C C . SER A 1 84 ? 12.859 6.790 6.268 1.00 87.19 84 SER A C 1
ATOM 690 O O . SER A 1 84 ? 12.015 6.740 5.372 1.00 87.19 84 SER A O 1
ATOM 692 N N . CYS A 1 85 ? 12.770 7.688 7.256 1.00 79.62 85 CYS A N 1
ATOM 693 C CA . CYS A 1 85 ? 11.622 8.592 7.408 1.00 79.62 85 CYS A CA 1
ATOM 694 C C . CYS A 1 85 ? 11.384 9.476 6.172 1.00 79.62 85 CYS A C 1
ATOM 696 O O . CYS A 1 85 ? 10.240 9.711 5.787 1.00 79.62 85 CYS A O 1
ATOM 698 N N . GLY A 1 86 ? 12.461 9.954 5.536 1.00 83.62 86 GLY A N 1
ATOM 699 C CA . GLY A 1 86 ? 12.368 10.767 4.323 1.00 83.62 86 GLY A CA 1
ATOM 700 C C . GLY A 1 86 ? 11.770 9.988 3.153 1.00 83.62 86 GLY A C 1
ATOM 701 O O . GLY A 1 86 ? 10.876 10.486 2.473 1.00 83.62 86 GLY A O 1
ATOM 702 N N . ASN A 1 87 ? 12.201 8.742 2.961 1.00 91.44 87 ASN A N 1
ATOM 703 C CA . ASN A 1 87 ? 11.675 7.894 1.899 1.00 91.44 87 ASN A CA 1
ATOM 704 C C . ASN A 1 87 ? 10.247 7.444 2.189 1.00 91.44 87 ASN A C 1
ATOM 706 O O . ASN A 1 87 ? 9.423 7.481 1.284 1.00 91.44 87 ASN A O 1
ATOM 710 N N . LEU A 1 88 ? 9.916 7.119 3.442 1.00 93.31 88 LEU A N 1
ATOM 711 C CA . LEU A 1 88 ? 8.552 6.768 3.837 1.00 93.31 88 LEU A CA 1
ATOM 712 C C . LEU A 1 88 ? 7.543 7.841 3.406 1.00 93.31 88 LEU A C 1
ATOM 714 O O . LEU A 1 88 ? 6.480 7.505 2.888 1.00 93.31 88 LEU A O 1
ATOM 718 N N . ALA A 1 89 ? 7.883 9.123 3.566 1.00 92.06 89 ALA A N 1
ATOM 719 C CA . ALA A 1 89 ? 7.030 10.218 3.121 1.00 92.06 89 ALA A CA 1
ATOM 720 C C . ALA A 1 89 ? 6.875 10.272 1.593 1.00 92.06 89 ALA A C 1
ATOM 722 O O . ALA A 1 89 ? 5.765 10.462 1.099 1.00 92.06 89 ALA A O 1
ATOM 723 N N . THR A 1 90 ? 7.955 10.059 0.837 1.00 94.44 90 THR A N 1
ATOM 724 C CA . THR A 1 90 ? 7.891 9.965 -0.632 1.00 94.44 90 THR A CA 1
ATOM 725 C C . THR A 1 90 ? 7.000 8.808 -1.073 1.00 94.44 90 THR A C 1
ATOM 727 O O . THR A 1 90 ? 6.125 9.005 -1.913 1.00 94.44 90 THR A O 1
ATOM 730 N N . ILE A 1 91 ? 7.173 7.630 -0.468 1.00 95.88 91 ILE A N 1
ATOM 731 C CA . ILE A 1 91 ? 6.391 6.427 -0.770 1.00 95.88 91 ILE A CA 1
ATOM 732 C C . ILE A 1 91 ? 4.914 6.667 -0.444 1.00 95.88 91 ILE A C 1
ATOM 734 O O . ILE A 1 91 ? 4.047 6.389 -1.269 1.00 95.88 91 ILE A O 1
ATOM 738 N N . ALA A 1 92 ? 4.617 7.243 0.725 1.00 95.00 92 ALA A N 1
ATOM 739 C CA . ALA A 1 92 ? 3.262 7.626 1.110 1.00 95.00 92 ALA A CA 1
ATOM 740 C C . ALA A 1 92 ? 2.642 8.614 0.107 1.00 95.00 92 ALA A C 1
ATOM 742 O O . ALA A 1 92 ? 1.479 8.460 -0.257 1.00 95.00 92 ALA A O 1
ATOM 743 N N . GLY A 1 93 ? 3.418 9.582 -0.389 1.00 92.88 93 GLY A N 1
ATOM 744 C CA . GLY A 1 93 ? 2.987 10.520 -1.426 1.00 92.88 93 GLY A CA 1
ATOM 745 C C . GLY A 1 93 ? 2.681 9.839 -2.761 1.00 92.88 93 GLY A C 1
ATOM 746 O O . GLY A 1 93 ? 1.629 10.092 -3.347 1.00 92.88 93 GLY A O 1
ATOM 747 N N . VAL A 1 94 ? 3.549 8.926 -3.215 1.00 93.25 94 VAL A N 1
ATOM 748 C CA . VAL A 1 94 ? 3.322 8.125 -4.432 1.00 93.25 94 VAL A CA 1
ATOM 749 C C . VAL A 1 94 ? 2.041 7.314 -4.295 1.00 93.25 94 VAL A C 1
ATOM 751 O O . VAL A 1 94 ? 1.151 7.421 -5.135 1.00 93.25 94 VAL A O 1
ATOM 754 N N . LEU A 1 95 ? 1.905 6.542 -3.219 1.00 95.12 95 LEU A N 1
ATOM 755 C CA . LEU A 1 95 ? 0.707 5.739 -2.986 1.00 95.12 95 LEU A CA 1
ATOM 756 C C . LEU A 1 95 ? -0.539 6.618 -2.842 1.00 95.12 95 LEU A C 1
ATOM 758 O O . LEU A 1 95 ? -1.588 6.280 -3.381 1.00 95.12 95 LEU A O 1
ATOM 762 N N . GLY A 1 96 ? -0.426 7.764 -2.170 1.00 93.00 96 GLY A N 1
ATOM 763 C CA . GLY A 1 96 ? -1.500 8.743 -2.027 1.00 93.00 96 GLY A CA 1
ATOM 764 C C . GLY A 1 96 ? -2.029 9.242 -3.369 1.00 93.00 96 GLY A C 1
ATOM 765 O O . GLY A 1 96 ? -3.241 9.264 -3.576 1.00 93.00 96 GLY A O 1
ATOM 766 N N . GLU A 1 97 ? -1.142 9.572 -4.307 1.00 90.94 97 GLU A N 1
ATOM 767 C CA . GLU A 1 97 ? -1.523 9.982 -5.664 1.00 90.94 97 GLU A CA 1
ATOM 768 C C . GLU A 1 97 ? -2.223 8.863 -6.439 1.00 90.94 97 GLU A C 1
ATOM 770 O O . GLU A 1 97 ? -3.233 9.106 -7.100 1.00 90.94 97 GLU A O 1
ATOM 775 N N . TRP A 1 98 ? -1.727 7.629 -6.330 1.00 91.88 98 TRP A N 1
ATOM 776 C CA . TRP A 1 98 ? -2.305 6.477 -7.025 1.00 91.88 98 TRP A CA 1
ATOM 777 C C . TRP A 1 98 ? -3.601 5.948 -6.394 1.00 91.88 98 TRP A C 1
ATOM 779 O O . TRP A 1 98 ? -4.358 5.249 -7.064 1.00 91.88 98 TRP A O 1
ATOM 789 N N . LEU A 1 99 ? -3.877 6.260 -5.127 1.00 92.69 99 LEU A N 1
ATOM 790 C CA . LEU A 1 99 ? -5.081 5.811 -4.414 1.00 92.69 99 LEU A CA 1
ATOM 791 C C . LEU A 1 99 ? -6.150 6.897 -4.256 1.00 92.69 99 LEU A C 1
ATOM 793 O O . LEU A 1 99 ? -7.298 6.557 -3.948 1.00 92.69 99 LEU A O 1
ATOM 797 N N . GLY A 1 100 ? -5.769 8.167 -4.407 1.00 84.88 100 GLY A N 1
ATOM 798 C CA . GLY A 1 100 ? -6.610 9.337 -4.168 1.00 84.88 100 GLY A CA 1
ATOM 799 C C . GLY A 1 100 ? -7.662 9.601 -5.250 1.00 84.88 100 GLY A C 1
ATOM 800 O O . GLY A 1 100 ? -7.792 8.875 -6.230 1.00 84.88 100 GLY A O 1
ATOM 801 N N . ALA A 1 101 ? -8.423 10.687 -5.085 1.00 62.44 101 ALA A N 1
ATOM 802 C CA . ALA A 1 101 ? -9.562 11.029 -5.950 1.00 62.44 101 ALA A CA 1
ATOM 803 C C . ALA A 1 101 ? -9.192 11.299 -7.426 1.00 62.44 101 ALA A C 1
ATOM 805 O O . ALA A 1 101 ? -10.044 11.181 -8.302 1.00 62.44 101 ALA A O 1
ATOM 806 N N . HIS A 1 102 ? -7.926 11.628 -7.705 1.00 60.59 102 HIS A N 1
ATOM 807 C CA . HIS A 1 102 ? -7.389 11.837 -9.056 1.00 60.59 102 HIS A CA 1
ATOM 808 C C . HIS A 1 102 ? -6.519 10.667 -9.542 1.00 60.59 102 HIS A C 1
ATOM 810 O O . HIS A 1 102 ? -5.722 10.839 -10.465 1.00 60.59 102 HIS A O 1
ATOM 816 N N . ALA A 1 103 ? -6.650 9.491 -8.919 1.00 74.88 103 ALA A N 1
ATOM 817 C CA . ALA A 1 103 ? -5.870 8.309 -9.254 1.00 74.88 103 ALA A CA 1
ATOM 818 C C . ALA A 1 103 ? -5.918 8.010 -10.756 1.00 74.88 103 ALA A C 1
ATOM 820 O O . ALA A 1 103 ? -6.984 7.828 -11.353 1.00 74.88 103 ALA A O 1
ATOM 821 N N . THR A 1 104 ? -4.738 7.922 -11.370 1.00 7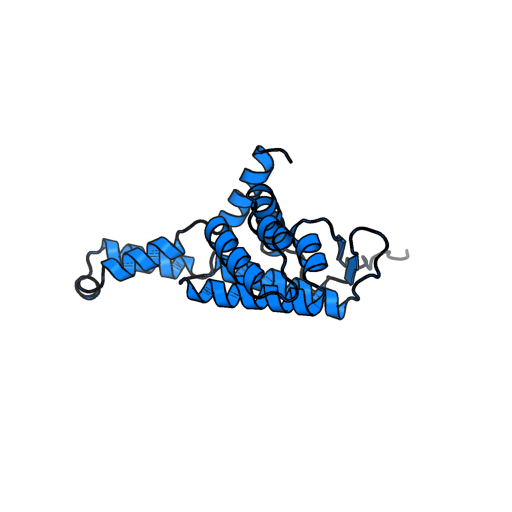8.44 104 THR A N 1
ATOM 822 C CA . THR A 1 104 ? -4.638 7.448 -12.747 1.00 78.44 104 THR A CA 1
ATOM 823 C C . THR A 1 104 ? -4.995 5.961 -12.772 1.00 78.44 104 THR A C 1
ATOM 825 O O . THR A 1 104 ? -4.403 5.186 -12.020 1.00 78.44 104 THR A O 1
ATOM 828 N N . PRO A 1 105 ? -5.925 5.516 -13.638 1.00 85.25 105 PRO A N 1
ATOM 829 C CA . PRO A 1 105 ? -6.211 4.097 -13.769 1.00 85.25 105 PRO A CA 1
ATOM 830 C C . PRO A 1 105 ? -4.947 3.339 -14.169 1.00 85.25 105 PRO A C 1
ATOM 832 O O . PRO A 1 105 ? -4.303 3.696 -15.156 1.00 85.25 105 PRO A O 1
ATOM 835 N N . VAL A 1 106 ? -4.625 2.260 -13.455 1.00 87.50 106 VAL A N 1
ATOM 836 C CA . VAL A 1 106 ? -3.433 1.436 -13.732 1.00 87.50 106 VAL A CA 1
ATOM 837 C C . VAL A 1 106 ? -3.422 0.912 -15.175 1.00 87.50 106 VAL A C 1
ATOM 839 O O . VAL A 1 106 ? -2.364 0.800 -15.783 1.00 87.50 106 VAL A O 1
ATOM 842 N N . GLY A 1 107 ? -4.594 0.693 -15.783 1.00 86.50 107 GLY A N 1
ATOM 843 C CA . GLY A 1 107 ? -4.716 0.318 -17.199 1.00 86.50 107 GLY A CA 1
ATOM 844 C C . GLY A 1 107 ? -4.226 1.375 -18.201 1.00 86.50 107 GLY A C 1
ATOM 845 O O . GLY A 1 107 ? -4.118 1.077 -19.385 1.00 86.50 107 GLY A O 1
ATOM 846 N N . ARG A 1 108 ? -3.922 2.602 -17.756 1.00 89.88 108 ARG A N 1
ATOM 847 C CA . ARG A 1 108 ? -3.289 3.643 -18.580 1.00 89.88 108 ARG A CA 1
ATOM 848 C C . ARG A 1 108 ? -1.764 3.624 -18.499 1.00 89.88 108 ARG A C 1
ATOM 850 O O . ARG A 1 108 ? -1.131 4.395 -19.213 1.00 89.88 108 ARG A O 1
ATOM 857 N N . VAL A 1 109 ? -1.162 2.791 -17.652 1.00 93.50 109 VAL A N 1
ATOM 858 C CA . VAL A 1 109 ? 0.298 2.654 -17.589 1.00 93.50 109 VAL A CA 1
ATOM 859 C C . VAL A 1 109 ? 0.800 2.061 -18.908 1.00 93.50 109 VAL A C 1
ATOM 861 O O . VAL A 1 109 ? 0.290 1.050 -19.381 1.00 93.50 109 VAL A O 1
ATOM 864 N N . ALA A 1 110 ? 1.778 2.722 -19.523 1.00 93.75 110 ALA A N 1
ATOM 865 C CA . ALA A 1 110 ? 2.317 2.372 -20.834 1.00 93.75 110 ALA A CA 1
ATOM 866 C C . ALA A 1 110 ? 3.719 1.754 -20.758 1.00 93.75 110 ALA A C 1
ATOM 868 O O . ALA A 1 110 ? 4.018 0.870 -21.553 1.00 93.75 110 ALA A O 1
ATOM 869 N N . ALA A 1 111 ? 4.554 2.211 -19.822 1.00 95.38 111 ALA A N 1
ATOM 870 C CA . ALA A 1 111 ? 5.906 1.705 -19.573 1.00 95.38 111 ALA A CA 1
ATOM 871 C C . ALA A 1 111 ? 6.431 2.220 -18.220 1.00 95.38 111 ALA A C 1
ATOM 873 O O . ALA A 1 111 ? 5.839 3.133 -17.632 1.00 95.38 111 ALA A O 1
ATOM 874 N N . ILE A 1 112 ? 7.548 1.664 -17.747 1.00 96.12 112 ILE A N 1
ATOM 875 C CA . ILE A 1 112 ? 8.350 2.233 -16.651 1.00 96.12 112 ILE A CA 1
ATOM 876 C C . ILE A 1 112 ? 9.770 2.443 -17.169 1.00 96.12 112 ILE A C 1
ATOM 878 O O . ILE A 1 112 ? 10.406 1.483 -17.597 1.00 96.12 112 ILE A O 1
ATOM 882 N N . ASP A 1 113 ? 10.258 3.677 -17.088 1.00 94.75 113 ASP A N 1
ATOM 883 C CA . ASP A 1 113 ? 11.632 4.025 -17.446 1.00 94.75 113 ASP A CA 1
ATOM 884 C C . ASP A 1 113 ? 12.509 3.989 -16.186 1.00 94.75 113 ASP A C 1
ATOM 886 O O . ASP A 1 113 ? 12.229 4.745 -15.241 1.00 94.75 113 ASP A O 1
ATOM 890 N N . PRO A 1 114 ? 13.558 3.150 -16.141 1.00 93.19 114 PRO A N 1
ATOM 891 C CA . PRO A 1 114 ? 14.547 3.188 -15.071 1.00 93.19 114 PRO A CA 1
ATOM 892 C C . PRO A 1 114 ? 15.262 4.543 -14.989 1.00 93.19 114 PRO A C 1
ATOM 894 O O . PRO A 1 114 ? 15.391 5.239 -16.001 1.00 93.19 114 PRO A O 1
ATOM 897 N N . PRO A 1 115 ? 15.781 4.933 -13.813 1.00 88.62 115 PRO A N 1
ATOM 898 C CA . PRO A 1 115 ? 16.687 6.069 -13.740 1.00 88.62 115 PRO A CA 1
ATOM 899 C C . PRO A 1 115 ? 17.998 5.735 -14.474 1.00 88.62 115 PRO A C 1
ATOM 901 O O . PRO A 1 115 ? 18.757 4.869 -14.048 1.00 88.62 115 PRO A O 1
ATOM 904 N N . GLY A 1 116 ? 18.276 6.427 -15.582 1.00 85.69 116 GLY A N 1
ATOM 905 C CA . GLY A 1 116 ? 19.509 6.264 -16.363 1.00 85.69 116 GLY A CA 1
ATOM 906 C C . GLY A 1 116 ? 19.292 5.591 -17.720 1.00 85.69 116 GLY A C 1
ATOM 907 O O . GLY A 1 116 ? 18.249 5.762 -18.340 1.00 85.69 116 GLY A O 1
ATOM 908 N N . ALA A 1 117 ? 20.304 4.864 -18.202 1.00 74.19 117 ALA A N 1
ATOM 909 C CA . ALA A 1 117 ? 20.331 4.258 -19.540 1.00 74.19 117 ALA A CA 1
ATOM 910 C C . ALA A 1 117 ? 19.863 2.786 -19.564 1.00 74.19 117 ALA A C 1
ATOM 912 O O . ALA A 1 117 ? 20.314 2.012 -20.403 1.00 74.19 117 ALA A O 1
ATOM 913 N N . GLY A 1 118 ? 19.018 2.381 -18.611 1.00 80.62 118 GLY A N 1
ATOM 914 C CA . GLY A 1 118 ? 18.448 1.032 -18.576 1.00 80.62 118 GLY A CA 1
ATOM 915 C C . GLY A 1 118 ? 17.296 0.862 -19.567 1.00 80.62 118 GLY A C 1
ATOM 916 O O . GLY A 1 118 ? 16.610 1.832 -19.894 1.00 80.62 118 GLY A O 1
ATOM 917 N N . ASP A 1 119 ? 17.062 -0.376 -20.004 1.00 89.25 119 ASP A N 1
ATOM 918 C CA . ASP A 1 119 ? 15.941 -0.705 -20.886 1.00 89.25 119 ASP A CA 1
ATOM 919 C C . ASP A 1 119 ? 14.594 -0.434 -20.204 1.00 89.25 119 ASP A C 1
ATOM 921 O O . ASP A 1 119 ? 14.395 -0.719 -19.018 1.00 89.25 119 ASP A O 1
ATOM 925 N N . GLU A 1 120 ? 13.643 0.102 -20.968 1.00 93.56 120 GLU A N 1
ATOM 926 C CA . GLU A 1 120 ? 12.293 0.345 -20.467 1.00 93.56 120 GLU A CA 1
ATOM 927 C C . GLU A 1 120 ? 11.561 -0.966 -20.141 1.00 93.56 120 GLU A C 1
ATOM 929 O O . GLU A 1 120 ? 11.674 -1.980 -20.835 1.00 93.56 120 GLU A O 1
ATOM 934 N N . ILE A 1 121 ? 10.739 -0.941 -19.091 1.00 95.38 121 ILE A N 1
ATOM 935 C CA . ILE A 1 121 ? 9.832 -2.047 -18.790 1.00 95.38 121 ILE A CA 1
ATOM 936 C C . ILE A 1 121 ? 8.579 -1.911 -19.665 1.00 95.38 121 ILE A C 1
ATOM 938 O O . ILE A 1 121 ? 7.863 -0.908 -19.546 1.00 95.38 121 ILE A O 1
ATOM 942 N N . PRO A 1 122 ? 8.242 -2.925 -20.483 1.00 93.38 122 PRO A N 1
ATOM 943 C CA . PRO A 1 122 ? 7.130 -2.843 -21.419 1.00 93.38 122 PRO A CA 1
ATOM 944 C C . PRO A 1 122 ? 5.769 -2.844 -20.712 1.00 93.38 122 PRO A C 1
ATOM 946 O O . PRO A 1 122 ? 5.596 -3.406 -19.625 1.00 93.38 122 PRO A O 1
ATOM 949 N N . GLY A 1 123 ? 4.773 -2.267 -21.388 1.00 91.94 123 GLY A N 1
ATOM 950 C CA . GLY A 1 123 ? 3.430 -1.993 -20.869 1.00 91.94 123 GLY A CA 1
ATOM 951 C C . GLY A 1 123 ? 2.781 -3.094 -20.029 1.00 91.94 123 GLY A C 1
ATOM 952 O O . GLY A 1 123 ? 2.427 -2.807 -18.891 1.00 91.94 123 GLY A O 1
ATOM 953 N N . PRO A 1 124 ? 2.646 -4.351 -20.492 1.00 94.00 124 PRO A N 1
ATOM 954 C CA . PRO A 1 124 ? 1.983 -5.394 -19.701 1.00 94.00 124 PRO A CA 1
ATOM 955 C C . PRO A 1 124 ? 2.639 -5.633 -18.333 1.00 94.00 124 PRO A C 1
ATOM 957 O O . PRO A 1 124 ? 1.953 -5.766 -17.318 1.00 94.00 124 PRO A O 1
ATOM 960 N N . ARG A 1 125 ? 3.975 -5.627 -18.297 1.00 95.12 125 ARG A N 1
ATOM 961 C CA . ARG A 1 125 ? 4.778 -5.836 -17.086 1.00 95.12 125 ARG A CA 1
ATOM 962 C C . ARG A 1 125 ? 4.757 -4.596 -16.186 1.00 95.12 125 ARG A C 1
ATOM 964 O O . ARG A 1 125 ? 4.628 -4.720 -14.971 1.00 95.12 125 ARG A O 1
ATOM 971 N N . ALA A 1 126 ? 4.788 -3.404 -16.783 1.00 95.56 126 ALA A N 1
ATOM 972 C CA . ALA A 1 126 ? 4.623 -2.131 -16.083 1.00 95.56 126 ALA A CA 1
ATOM 973 C C . ALA A 1 126 ? 3.235 -1.997 -15.424 1.00 95.56 126 ALA A C 1
ATOM 975 O O . ALA A 1 126 ? 3.131 -1.628 -14.255 1.00 95.56 126 ALA A O 1
ATOM 976 N N . VAL A 1 127 ? 2.169 -2.356 -16.147 1.00 96.12 127 VAL A N 1
ATOM 977 C CA . VAL A 1 127 ? 0.784 -2.397 -15.651 1.00 96.12 127 VAL A CA 1
ATOM 978 C C . VAL A 1 127 ? 0.663 -3.381 -14.491 1.00 96.12 127 VAL A C 1
ATOM 980 O O . VAL A 1 127 ? 0.083 -3.035 -13.463 1.00 96.12 127 VAL A O 1
ATOM 983 N N . TYR A 1 128 ? 1.227 -4.587 -14.627 1.00 96.56 128 TYR A N 1
ATOM 984 C CA . TYR A 1 128 ? 1.231 -5.577 -13.549 1.00 96.56 128 TYR A CA 1
ATOM 985 C C . TYR A 1 128 ? 1.911 -5.032 -12.287 1.00 96.56 128 TYR A C 1
ATOM 987 O O . TYR A 1 128 ? 1.308 -5.053 -11.215 1.00 96.56 128 TYR A O 1
ATOM 995 N N . CYS A 1 129 ? 3.116 -4.473 -12.426 1.00 96.44 129 CYS A N 1
ATOM 996 C CA . CYS A 1 129 ? 3.846 -3.872 -11.313 1.00 96.44 129 CYS A CA 1
ATOM 997 C C . CYS A 1 129 ? 3.024 -2.786 -10.614 1.00 96.44 129 CYS A C 1
ATOM 999 O O . CYS A 1 129 ? 2.829 -2.834 -9.401 1.00 96.44 129 CYS A O 1
ATOM 1001 N N . MET A 1 130 ? 2.500 -1.819 -11.369 1.00 96.69 130 MET A N 1
ATOM 1002 C CA . MET A 1 130 ? 1.731 -0.722 -10.783 1.00 96.69 130 MET A CA 1
ATOM 1003 C C . MET A 1 130 ? 0.424 -1.198 -10.148 1.00 96.69 130 MET A C 1
ATOM 1005 O O . MET A 1 130 ? -0.000 -0.631 -9.144 1.00 96.69 130 MET A O 1
ATOM 1009 N N . ARG A 1 131 ? -0.188 -2.272 -10.661 1.00 96.94 131 ARG A N 1
ATOM 1010 C CA . ARG A 1 131 ? -1.346 -2.906 -10.019 1.00 96.94 131 ARG A CA 1
ATOM 1011 C C . ARG A 1 131 ? -0.966 -3.458 -8.652 1.00 96.94 131 ARG A C 1
ATOM 1013 O O . ARG A 1 131 ? -1.668 -3.190 -7.686 1.00 96.94 131 ARG A O 1
ATOM 1020 N N . CYS A 1 132 ? 0.152 -4.170 -8.563 1.00 97.62 132 CYS A N 1
ATOM 1021 C CA . CYS A 1 132 ? 0.664 -4.683 -7.298 1.00 97.62 132 CYS A CA 1
ATOM 1022 C C . CYS A 1 132 ? 1.012 -3.554 -6.309 1.00 97.62 132 CYS A C 1
ATOM 1024 O O . CYS A 1 132 ? 0.650 -3.640 -5.140 1.00 97.62 132 CYS A O 1
ATOM 1026 N N . VAL A 1 133 ? 1.614 -2.452 -6.772 1.00 97.25 133 VAL A N 1
ATOM 1027 C CA . VAL A 1 133 ? 1.890 -1.260 -5.941 1.00 97.25 133 VAL A CA 1
ATOM 1028 C C . VAL A 1 133 ? 0.598 -0.622 -5.411 1.00 97.25 133 VAL A C 1
ATOM 1030 O O . VAL A 1 133 ? 0.517 -0.251 -4.238 1.00 97.25 133 VAL A O 1
ATOM 1033 N N . VAL A 1 134 ? -0.434 -0.513 -6.250 1.00 96.12 134 VAL A N 1
ATOM 1034 C CA . VAL A 1 134 ? -1.746 0.016 -5.848 1.00 96.12 134 VAL A CA 1
ATOM 1035 C C . VAL A 1 134 ? -2.437 -0.910 -4.849 1.00 96.12 134 VAL A C 1
ATOM 1037 O O . VAL A 1 134 ? -2.944 -0.431 -3.834 1.00 96.12 134 VAL A O 1
ATOM 1040 N N . GLU A 1 135 ? -2.426 -2.222 -5.085 1.00 96.94 135 GLU A N 1
ATOM 1041 C CA . GLU A 1 135 ? -2.990 -3.200 -4.149 1.00 96.94 135 GLU A CA 1
ATOM 1042 C C . GLU A 1 135 ? -2.249 -3.190 -2.810 1.00 96.94 135 GLU A C 1
ATOM 1044 O O . GLU A 1 135 ? -2.895 -3.144 -1.765 1.00 96.94 135 GLU A O 1
ATOM 1049 N N . PHE A 1 136 ? -0.915 -3.114 -2.815 1.00 97.94 136 PHE A N 1
ATOM 1050 C CA . PHE A 1 136 ? -0.111 -2.917 -1.607 1.00 97.94 136 PHE A CA 1
ATOM 1051 C C . PHE A 1 136 ? -0.606 -1.713 -0.794 1.00 97.94 136 PHE A C 1
ATOM 1053 O O . PHE A 1 136 ? -0.983 -1.855 0.372 1.00 97.94 136 PHE A O 1
ATOM 1060 N N . GLY A 1 137 ? -0.674 -0.532 -1.416 1.00 97.06 137 GLY A N 1
ATOM 1061 C CA . GLY A 1 137 ? -1.121 0.681 -0.735 1.00 97.06 137 GLY A CA 1
ATOM 1062 C C . GLY A 1 137 ? -2.568 0.585 -0.236 1.00 97.06 137 GLY A C 1
ATOM 1063 O O . GLY A 1 137 ? -2.862 0.979 0.895 1.00 97.06 137 GLY A O 1
ATOM 1064 N N . ARG A 1 138 ? -3.474 -0.001 -1.031 1.00 96.69 138 ARG A N 1
ATOM 1065 C CA . ARG A 1 138 ? -4.875 -0.210 -0.639 1.00 96.69 138 ARG A CA 1
ATOM 1066 C C . ARG A 1 138 ? -4.986 -1.143 0.567 1.00 96.69 138 ARG A C 1
ATOM 1068 O O . ARG A 1 138 ? -5.713 -0.826 1.506 1.00 96.69 138 ARG A O 1
ATOM 1075 N N . LYS A 1 139 ? -4.247 -2.258 0.586 1.00 97.56 139 LYS A N 1
ATOM 1076 C CA . LYS A 1 139 ? -4.219 -3.203 1.715 1.00 97.56 139 LYS A CA 1
ATOM 1077 C C . LYS A 1 139 ? -3.666 -2.568 2.985 1.00 97.56 139 LYS A C 1
ATOM 1079 O O . LYS A 1 139 ? -4.216 -2.818 4.051 1.00 97.56 139 LYS A O 1
ATOM 1084 N N . VAL A 1 140 ? -2.650 -1.710 2.882 1.00 98.00 140 VAL A N 1
ATOM 1085 C CA . VAL A 1 140 ? -2.135 -0.937 4.026 1.00 98.00 140 VAL A CA 1
ATOM 1086 C C . VAL A 1 140 ? -3.217 -0.023 4.609 1.00 98.00 140 VAL A C 1
ATOM 1088 O O . VAL A 1 140 ? -3.424 -0.004 5.826 1.00 98.00 140 VAL A O 1
ATOM 1091 N N . VAL A 1 141 ? -3.931 0.719 3.758 1.00 97.19 141 VAL A N 1
ATOM 1092 C CA . VAL A 1 141 ? -5.029 1.601 4.190 1.00 97.19 141 VAL A CA 1
ATOM 1093 C C . VAL A 1 141 ? -6.149 0.788 4.849 1.00 97.19 141 VAL A C 1
ATOM 1095 O O . VAL A 1 141 ? -6.633 1.148 5.925 1.00 97.19 141 VAL A O 1
ATOM 1098 N N . ASP A 1 142 ? -6.492 -0.357 4.260 1.00 97.12 142 ASP A N 1
ATOM 1099 C CA . ASP A 1 142 ? -7.593 -1.226 4.678 1.00 97.12 142 ASP A CA 1
ATOM 1100 C C . ASP A 1 142 ? -7.224 -2.314 5.697 1.00 97.12 142 ASP A C 1
ATOM 1102 O O . ASP A 1 142 ? -8.049 -3.189 5.986 1.00 97.12 142 ASP A O 1
ATOM 1106 N N . ALA A 1 143 ? -6.018 -2.271 6.261 1.00 97.88 143 ALA A N 1
ATOM 1107 C CA . ALA A 1 143 ? -5.577 -3.241 7.252 1.00 97.88 143 ALA A CA 1
ATOM 1108 C C . ALA A 1 143 ? -6.403 -3.122 8.542 1.00 97.88 143 ALA A C 1
ATOM 1110 O O . ALA A 1 143 ? -6.500 -2.054 9.160 1.00 97.88 143 ALA A O 1
ATOM 1111 N N . ARG A 1 144 ? -6.977 -4.245 8.976 1.00 95.62 144 ARG A N 1
ATOM 1112 C CA . ARG A 1 144 ? -7.760 -4.385 10.212 1.00 95.62 144 ARG A CA 1
ATOM 1113 C C . ARG A 1 144 ? -6.993 -5.054 11.336 1.00 95.62 144 ARG A C 1
ATOM 1115 O O . ARG A 1 144 ? -7.355 -4.850 12.495 1.00 95.62 144 ARG A O 1
ATOM 1122 N N . VAL A 1 145 ? -6.011 -5.871 10.984 1.00 94.31 145 VAL A N 1
ATOM 1123 C CA . VAL A 1 145 ? -5.143 -6.625 11.888 1.00 94.31 145 VAL A CA 1
ATOM 1124 C C . VAL A 1 145 ? -3.732 -6.700 11.307 1.00 94.31 145 VAL A C 1
ATOM 1126 O O . VAL A 1 145 ? -3.533 -6.465 10.118 1.00 94.31 145 VAL A O 1
ATOM 1129 N N . SER A 1 146 ? -2.743 -7.047 12.136 1.00 92.62 146 SER A N 1
ATOM 1130 C CA . SER A 1 146 ? -1.339 -7.089 11.698 1.00 92.62 146 SER A CA 1
ATOM 1131 C C . SER A 1 146 ? -1.107 -8.023 10.507 1.00 92.62 146 SER A C 1
ATOM 1133 O O . SER A 1 146 ? -0.318 -7.671 9.641 1.00 92.62 146 SER A O 1
ATOM 1135 N N . ILE A 1 147 ? -1.815 -9.157 10.437 1.00 94.38 147 ILE A N 1
ATOM 1136 C CA . ILE A 1 147 ? -1.674 -10.130 9.340 1.00 94.38 147 ILE A CA 1
ATOM 1137 C C . ILE A 1 147 ? -2.100 -9.561 7.975 1.00 94.38 147 ILE A C 1
ATOM 1139 O O . ILE A 1 147 ? -1.613 -9.998 6.939 1.00 94.38 147 ILE A O 1
ATOM 1143 N N . ASP A 1 148 ? -2.952 -8.529 7.944 1.00 96.88 148 ASP A N 1
ATOM 1144 C CA . ASP A 1 148 ? -3.297 -7.854 6.686 1.00 96.88 148 ASP A CA 1
ATOM 1145 C C . ASP A 1 148 ? -2.090 -7.107 6.090 1.00 96.88 148 ASP A C 1
ATOM 1147 O O . ASP A 1 148 ? -2.038 -6.882 4.881 1.00 96.88 148 ASP A O 1
ATOM 1151 N N . LEU A 1 149 ? -1.111 -6.722 6.921 1.00 97.81 149 LEU A N 1
ATOM 1152 C CA . LEU A 1 149 ? 0.121 -6.069 6.466 1.00 97.81 149 LEU A CA 1
ATOM 1153 C C . LEU A 1 149 ? 1.101 -7.063 5.842 1.00 97.81 149 LEU A C 1
ATOM 1155 O O . LEU A 1 149 ? 1.863 -6.670 4.963 1.00 97.81 149 LEU A O 1
ATOM 1159 N N . ASP A 1 150 ? 1.057 -8.334 6.249 1.00 97.44 150 ASP A N 1
ATOM 1160 C CA . ASP A 1 150 ? 1.784 -9.408 5.572 1.00 97.44 150 ASP A CA 1
ATOM 1161 C C . ASP A 1 150 ? 1.243 -9.608 4.152 1.00 97.44 150 ASP A C 1
ATOM 1163 O O . ASP A 1 150 ? 2.018 -9.626 3.203 1.00 97.44 150 ASP A O 1
ATOM 1167 N N . LEU A 1 151 ? -0.086 -9.639 3.995 1.00 96.19 151 LEU A N 1
ATOM 1168 C CA . LEU A 1 151 ? -0.730 -9.722 2.678 1.00 96.19 151 LEU A CA 1
ATOM 1169 C C . LEU A 1 151 ? -0.443 -8.493 1.809 1.00 96.19 151 LEU A C 1
ATOM 1171 O O . LEU A 1 151 ? -0.324 -8.599 0.592 1.00 96.19 151 LEU A O 1
ATOM 1175 N N . ALA A 1 152 ? -0.347 -7.308 2.420 1.00 97.69 152 ALA A N 1
ATOM 1176 C CA . ALA A 1 152 ? 0.100 -6.123 1.702 1.00 97.69 152 ALA A CA 1
ATOM 1177 C C . ALA A 1 152 ? 1.530 -6.332 1.183 1.00 97.69 152 ALA A C 1
ATOM 1179 O O . ALA A 1 152 ? 1.783 -6.142 -0.005 1.00 97.69 152 ALA A O 1
ATOM 1180 N N . ALA A 1 153 ? 2.448 -6.747 2.059 1.00 97.12 153 ALA A N 1
ATOM 1181 C CA . ALA A 1 153 ? 3.847 -6.962 1.713 1.00 97.12 153 ALA A CA 1
ATOM 1182 C C . ALA A 1 153 ? 4.026 -7.946 0.547 1.00 97.12 153 ALA A C 1
ATOM 1184 O O . ALA A 1 153 ? 4.861 -7.688 -0.316 1.00 97.12 153 ALA A O 1
ATOM 1185 N N . ASP A 1 154 ? 3.208 -8.998 0.467 1.00 97.62 154 ASP A N 1
ATOM 1186 C CA . ASP A 1 154 ? 3.258 -9.975 -0.628 1.00 97.62 154 ASP A CA 1
ATOM 1187 C C . ASP A 1 154 ? 3.025 -9.323 -2.002 1.00 97.62 154 ASP A C 1
ATOM 1189 O O . ASP A 1 154 ? 3.767 -9.592 -2.942 1.00 97.62 154 ASP A O 1
ATOM 1193 N N . HIS A 1 155 ? 2.097 -8.364 -2.116 1.00 97.69 155 HIS A N 1
ATOM 1194 C CA . HIS A 1 155 ? 1.926 -7.610 -3.364 1.00 97.69 155 HIS A CA 1
ATOM 1195 C C . HIS A 1 155 ? 3.177 -6.810 -3.740 1.00 97.69 155 HIS A C 1
ATOM 1197 O O . HIS A 1 155 ? 3.510 -6.681 -4.919 1.00 97.69 155 HIS A O 1
ATOM 1203 N N . LEU A 1 156 ? 3.886 -6.261 -2.756 1.00 95.81 156 LEU A N 1
ATOM 1204 C CA . LEU A 1 156 ? 5.109 -5.516 -3.029 1.00 95.81 156 LEU A CA 1
ATOM 1205 C C . LEU A 1 156 ? 6.251 -6.449 -3.461 1.00 95.81 156 LEU A C 1
ATOM 1207 O O . LEU A 1 156 ? 7.021 -6.100 -4.354 1.00 95.81 156 LEU A O 1
ATOM 1211 N N . VAL A 1 157 ? 6.317 -7.651 -2.887 1.00 96.44 157 VAL A N 1
ATOM 1212 C CA . VAL A 1 157 ? 7.235 -8.715 -3.319 1.00 96.44 157 VAL A CA 1
ATOM 1213 C C . VAL A 1 157 ? 6.911 -9.163 -4.746 1.00 96.44 157 VAL A C 1
ATOM 1215 O O . VAL A 1 157 ? 7.822 -9.249 -5.564 1.00 96.44 157 VAL A O 1
ATOM 1218 N N . ASP A 1 158 ? 5.637 -9.345 -5.100 1.00 97.00 158 ASP A N 1
ATOM 1219 C CA . ASP A 1 158 ? 5.224 -9.675 -6.471 1.00 97.00 158 ASP A CA 1
ATOM 1220 C C . ASP A 1 158 ? 5.632 -8.591 -7.478 1.00 97.00 158 ASP A C 1
ATOM 1222 O O . ASP A 1 158 ? 6.040 -8.891 -8.603 1.00 97.00 158 ASP A O 1
ATOM 1226 N N . ALA A 1 159 ? 5.543 -7.314 -7.090 1.00 96.12 159 ALA A N 1
ATOM 1227 C CA . ALA A 1 159 ? 6.030 -6.211 -7.913 1.00 96.12 159 ALA A CA 1
ATOM 1228 C C . ALA A 1 159 ? 7.556 -6.284 -8.099 1.00 96.12 159 ALA A C 1
ATOM 1230 O O . ALA A 1 159 ? 8.045 -6.116 -9.218 1.00 96.12 159 ALA A O 1
ATOM 1231 N N . ALA A 1 160 ? 8.298 -6.589 -7.030 1.00 94.88 160 ALA A N 1
ATOM 1232 C CA . ALA A 1 160 ? 9.752 -6.728 -7.065 1.00 94.88 160 ALA A CA 1
ATOM 1233 C C . ALA A 1 160 ? 10.184 -7.914 -7.937 1.00 94.88 160 ALA A C 1
ATOM 1235 O O . ALA A 1 160 ? 11.085 -7.769 -8.755 1.00 94.88 160 ALA A O 1
ATOM 1236 N N . LEU A 1 161 ? 9.506 -9.058 -7.834 1.00 94.75 161 LEU A N 1
ATOM 1237 C CA . LEU A 1 161 ? 9.717 -10.207 -8.719 1.00 94.75 161 LEU A CA 1
ATOM 1238 C C . LEU A 1 161 ? 9.391 -9.857 -10.170 1.00 94.75 161 LEU A C 1
ATOM 1240 O O . LEU A 1 161 ? 10.079 -10.288 -11.095 1.00 94.75 161 LEU A O 1
ATOM 1244 N N . SER A 1 162 ? 8.357 -9.037 -10.372 1.00 94.06 162 SER A N 1
ATOM 1245 C CA . SER A 1 162 ? 7.976 -8.596 -11.700 1.00 94.06 162 SER A CA 1
ATOM 1246 C C . SER A 1 162 ? 9.037 -7.712 -12.323 1.00 94.06 162 SER A C 1
ATOM 1248 O O . SER A 1 162 ? 9.362 -7.997 -13.455 1.00 94.06 162 SER A O 1
ATOM 1250 N N . ILE A 1 163 ? 9.570 -6.657 -11.699 1.00 93.44 163 ILE A N 1
ATOM 1251 C CA . ILE A 1 163 ? 10.443 -5.674 -12.395 1.00 93.44 163 ILE A CA 1
ATOM 1252 C C . ILE A 1 163 ? 11.867 -5.545 -11.836 1.00 93.44 163 ILE A C 1
ATOM 1254 O O . ILE A 1 163 ? 12.656 -4.763 -12.359 1.00 93.44 163 ILE A O 1
ATOM 1258 N N . GLY A 1 164 ? 12.206 -6.325 -10.814 1.00 92.62 164 GLY A N 1
ATOM 1259 C CA . GLY A 1 164 ? 13.422 -6.185 -10.016 1.00 92.62 164 GLY A CA 1
ATOM 1260 C C . GLY A 1 164 ? 13.200 -5.291 -8.792 1.00 92.62 164 GLY A C 1
ATOM 1261 O O . GLY A 1 164 ? 12.528 -4.260 -8.869 1.00 92.62 164 GLY A O 1
ATOM 1262 N N . ALA A 1 165 ? 13.786 -5.673 -7.654 1.00 92.69 165 ALA A N 1
ATOM 1263 C CA . ALA A 1 165 ? 13.617 -4.966 -6.382 1.00 92.69 165 ALA A CA 1
ATOM 1264 C C . ALA A 1 165 ? 14.180 -3.532 -6.423 1.00 92.69 165 ALA A C 1
ATOM 1266 O O . ALA A 1 165 ? 13.495 -2.594 -6.023 1.00 92.69 165 ALA A O 1
ATOM 1267 N N . ASN A 1 166 ? 15.367 -3.339 -7.009 1.00 91.75 166 ASN A N 1
ATOM 1268 C CA . ASN A 1 166 ? 15.984 -2.014 -7.155 1.00 91.75 166 ASN A CA 1
ATOM 1269 C C . ASN A 1 166 ? 15.105 -1.051 -7.960 1.00 91.75 166 ASN A C 1
ATOM 1271 O O . ASN A 1 166 ? 14.828 0.065 -7.520 1.00 91.75 166 ASN A O 1
ATOM 1275 N N . LEU A 1 167 ? 14.586 -1.508 -9.103 1.00 93.19 167 LEU A N 1
ATOM 1276 C CA . LEU A 1 167 ? 13.716 -0.678 -9.929 1.00 93.19 167 LEU A CA 1
ATOM 1277 C C . LEU A 1 167 ? 12.379 -0.389 -9.234 1.00 93.19 167 LEU A C 1
ATOM 1279 O O . LEU A 1 167 ? 11.855 0.717 -9.352 1.00 93.19 167 LEU A O 1
ATOM 1283 N N . LEU A 1 168 ? 11.835 -1.343 -8.472 1.00 95.06 168 LEU A N 1
ATOM 1284 C CA . LEU A 1 168 ? 10.655 -1.093 -7.646 1.00 95.06 168 LEU A CA 1
ATOM 1285 C C . LEU A 1 168 ? 10.918 0.003 -6.608 1.00 95.06 168 LEU A C 1
ATOM 1287 O O . LEU A 1 168 ? 10.094 0.905 -6.458 1.00 95.06 168 LEU A O 1
ATOM 1291 N N . VAL A 1 169 ? 12.052 -0.045 -5.908 1.00 93.69 169 VAL A N 1
ATOM 1292 C CA . VAL A 1 169 ? 12.441 1.009 -4.960 1.00 93.69 169 VAL A CA 1
ATOM 1293 C C . VAL A 1 169 ? 12.510 2.355 -5.678 1.00 93.69 169 VAL A C 1
ATOM 1295 O O . VAL A 1 169 ? 11.944 3.333 -5.195 1.00 93.69 169 VAL A O 1
ATOM 1298 N N . ASP A 1 170 ? 13.099 2.412 -6.870 1.00 94.69 170 ASP A N 1
ATOM 1299 C CA . ASP A 1 170 ? 13.151 3.643 -7.658 1.00 94.69 170 ASP A CA 1
ATOM 1300 C C . ASP A 1 170 ? 11.766 4.146 -8.091 1.00 94.69 170 ASP A C 1
ATOM 1302 O O . ASP A 1 170 ? 11.532 5.357 -8.079 1.00 94.69 170 ASP A O 1
ATOM 1306 N N . VAL A 1 171 ? 10.818 3.260 -8.409 1.00 95.25 171 VAL A N 1
ATOM 1307 C CA . VAL A 1 171 ? 9.411 3.633 -8.653 1.00 95.25 171 VAL A CA 1
ATOM 1308 C C . VAL A 1 171 ? 8.791 4.251 -7.398 1.00 95.25 171 VAL A C 1
ATOM 1310 O O . VAL A 1 171 ? 8.216 5.340 -7.460 1.00 95.25 171 VAL A O 1
ATOM 1313 N N . LEU A 1 172 ? 8.936 3.594 -6.244 1.00 95.31 172 LEU A N 1
ATOM 1314 C CA . LEU A 1 172 ? 8.375 4.056 -4.971 1.00 95.31 172 LEU A CA 1
ATOM 1315 C C . LEU A 1 172 ? 9.003 5.378 -4.493 1.00 95.31 172 LEU A C 1
ATOM 1317 O O . LEU A 1 172 ? 8.349 6.167 -3.811 1.00 95.31 172 LEU A O 1
ATOM 1321 N N . LEU A 1 173 ? 10.253 5.644 -4.882 1.00 94.19 173 LEU A N 1
ATOM 1322 C CA . LEU A 1 173 ? 10.990 6.869 -4.566 1.00 94.19 173 LEU A CA 1
ATOM 1323 C C . LEU A 1 173 ? 10.902 7.951 -5.655 1.00 94.19 173 LEU A C 1
ATOM 1325 O O . LEU A 1 173 ? 11.611 8.954 -5.559 1.00 94.19 173 LEU A O 1
ATOM 1329 N N . ARG A 1 174 ? 10.036 7.785 -6.667 1.00 93.31 174 ARG A N 1
ATOM 1330 C CA . ARG A 1 174 ? 9.863 8.716 -7.808 1.00 93.31 174 ARG A CA 1
ATOM 1331 C C . ARG A 1 174 ? 11.129 8.959 -8.640 1.00 93.31 174 ARG A C 1
ATOM 1333 O O . ARG A 1 174 ? 11.264 10.007 -9.266 1.00 93.31 174 ARG A O 1
ATOM 1340 N N . ARG A 1 175 ? 12.066 8.017 -8.641 1.00 94.19 175 ARG A N 1
ATOM 1341 C CA . ARG A 1 175 ? 13.291 8.068 -9.453 1.00 94.19 175 ARG A CA 1
ATOM 1342 C C . ARG A 1 175 ? 13.076 7.441 -10.827 1.00 94.19 175 ARG A C 1
ATOM 1344 O O . ARG A 1 175 ? 13.598 7.952 -11.810 1.00 94.19 175 ARG A O 1
ATOM 1351 N N . ALA A 1 176 ? 12.272 6.382 -10.896 1.00 93.75 176 ALA A N 1
ATOM 1352 C CA . ALA A 1 176 ? 11.808 5.807 -12.153 1.00 93.75 176 ALA A CA 1
ATOM 1353 C C . ALA A 1 176 ? 10.566 6.552 -12.669 1.00 93.75 176 ALA A C 1
ATOM 1355 O O . ALA A 1 176 ? 9.702 6.972 -11.889 1.00 93.75 176 ALA A O 1
ATOM 1356 N N . ARG A 1 177 ? 10.444 6.697 -13.992 1.00 93.94 177 ARG A N 1
ATOM 1357 C CA . ARG A 1 177 ? 9.306 7.385 -14.618 1.00 93.94 177 ARG A CA 1
ATOM 1358 C C . ARG A 1 177 ? 8.252 6.376 -15.060 1.00 93.94 177 ARG A C 1
ATOM 1360 O O . ARG A 1 177 ? 8.464 5.617 -15.998 1.00 93.94 177 ARG A O 1
ATOM 1367 N N . VAL A 1 178 ? 7.073 6.420 -14.443 1.00 93.75 178 VAL A N 1
ATOM 1368 C CA . VAL A 1 178 ? 5.902 5.666 -14.919 1.00 93.75 178 VAL A CA 1
ATOM 1369 C C . VAL A 1 178 ? 5.257 6.440 -16.071 1.00 93.75 178 VAL A C 1
ATOM 1371 O O . VAL A 1 178 ? 4.719 7.531 -15.869 1.00 93.75 178 VAL A O 1
ATOM 1374 N N . ARG A 1 179 ? 5.312 5.904 -17.294 1.00 92.19 179 ARG A N 1
ATOM 1375 C CA . ARG A 1 179 ? 4.662 6.516 -18.460 1.00 92.19 179 ARG A CA 1
ATOM 1376 C C . ARG A 1 179 ? 3.174 6.198 -18.460 1.00 92.19 179 ARG A C 1
ATOM 1378 O O . ARG A 1 179 ? 2.780 5.042 -18.326 1.00 92.19 179 ARG A O 1
ATOM 1385 N N . ILE A 1 180 ? 2.349 7.219 -18.670 1.00 91.56 180 ILE A N 1
ATOM 1386 C CA . ILE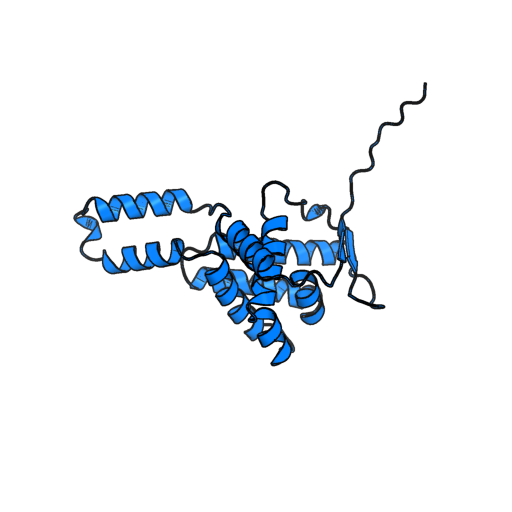 A 1 180 ? 0.890 7.104 -18.728 1.00 91.56 180 ILE A CA 1
ATOM 1387 C C . ILE A 1 180 ? 0.438 7.444 -20.148 1.00 91.56 180 ILE A C 1
ATOM 1389 O O . ILE A 1 180 ? 0.809 8.478 -20.702 1.00 91.56 180 ILE A O 1
ATOM 1393 N N . ARG A 1 181 ? -0.384 6.581 -20.745 1.00 88.69 181 ARG A N 1
ATOM 1394 C CA . ARG A 1 181 ? -1.086 6.871 -21.993 1.00 88.69 181 ARG A CA 1
ATOM 1395 C C . ARG A 1 181 ? -2.271 7.785 -21.690 1.00 88.69 181 ARG A C 1
ATOM 1397 O O . ARG A 1 181 ? -3.197 7.402 -20.972 1.00 88.69 181 ARG A O 1
ATOM 1404 N N . HIS A 1 182 ? -2.261 8.978 -22.271 1.00 78.31 182 HIS A N 1
ATOM 1405 C CA . HIS A 1 182 ? -3.435 9.843 -22.296 1.00 78.31 182 HIS A CA 1
ATOM 1406 C C . HIS A 1 182 ? -4.333 9.438 -23.471 1.00 78.31 182 HIS A C 1
ATOM 1408 O O . HIS A 1 182 ? -3.809 9.058 -24.522 1.00 78.31 182 HIS A O 1
ATOM 1414 N N . PRO A 1 183 ? -5.668 9.472 -23.321 1.00 69.62 183 PRO A N 1
ATOM 1415 C CA . PRO A 1 183 ? -6.541 9.334 -24.476 1.00 69.62 183 PRO A CA 1
ATOM 1416 C C . PRO A 1 183 ? -6.221 10.469 -25.454 1.00 69.62 183 PRO A C 1
ATOM 1418 O O . PRO A 1 183 ? -6.193 11.635 -25.063 1.00 69.62 183 PRO A O 1
ATOM 1421 N N . SER A 1 184 ? -5.949 10.129 -26.712 1.00 58.19 184 SER A N 1
ATOM 1422 C CA . SER A 1 184 ? -5.905 11.104 -27.797 1.00 58.19 184 SER A CA 1
ATOM 1423 C C . SER A 1 184 ? -7.266 11.800 -27.853 1.00 58.19 184 SER A C 1
ATOM 1425 O O . SER A 1 184 ? -8.295 11.125 -27.906 1.00 58.19 184 SER A O 1
ATOM 1427 N N . SER A 1 185 ? -7.299 13.136 -27.821 1.00 47.84 185 SER A N 1
ATOM 1428 C CA . SER A 1 185 ? -8.533 13.862 -28.115 1.00 47.84 185 SER A CA 1
ATOM 1429 C C . SER A 1 185 ? -8.873 13.621 -29.585 1.00 47.84 185 SER A C 1
ATOM 1431 O O . SER A 1 185 ? -8.304 14.244 -30.479 1.00 47.84 185 SER A O 1
ATOM 1433 N N . VAL A 1 186 ? -9.768 12.679 -29.854 1.00 52.34 186 VAL A N 1
ATOM 1434 C CA . VAL A 1 186 ? -10.426 12.598 -31.156 1.00 52.34 186 VAL A CA 1
ATOM 1435 C C . VAL A 1 186 ? -11.414 13.760 -31.189 1.00 52.34 186 VAL A C 1
ATOM 1437 O O . VAL A 1 186 ? -12.406 13.740 -30.465 1.00 52.34 186 VAL A O 1
ATOM 1440 N N . GLY A 1 187 ? -11.094 14.813 -31.942 1.00 48.66 187 GLY A N 1
ATOM 1441 C CA . GLY A 1 187 ? -11.933 16.011 -31.999 1.00 48.66 187 GLY A CA 1
ATOM 1442 C C . GLY A 1 187 ? -11.315 17.209 -32.714 1.00 48.66 187 GLY A C 1
ATOM 1443 O O . GLY A 1 187 ? -11.421 18.322 -32.216 1.00 48.66 187 GLY A O 1
ATOM 1444 N N . GLY A 1 188 ? -10.656 16.996 -33.855 1.00 39.94 188 GLY A N 1
ATOM 1445 C CA . GLY A 1 188 ? -10.482 18.045 -34.859 1.00 39.94 188 GLY A CA 1
ATOM 1446 C C . GLY A 1 188 ? -11.543 17.825 -35.926 1.00 39.94 188 GLY A C 1
ATOM 1447 O O . GLY A 1 188 ? -11.357 16.984 -36.796 1.00 39.94 188 GLY A O 1
ATOM 1448 N N . ILE A 1 189 ? -12.686 18.490 -35.778 1.00 54.12 189 ILE A N 1
ATOM 1449 C CA . ILE A 1 189 ? -13.752 18.511 -36.779 1.00 54.12 189 ILE A CA 1
ATOM 1450 C C . ILE A 1 189 ? -13.189 19.246 -37.998 1.00 54.12 189 ILE A C 1
ATOM 1452 O O . ILE A 1 189 ? -12.836 20.419 -37.897 1.00 54.12 189 ILE A O 1
ATOM 1456 N N . GLU A 1 190 ? -13.074 18.540 -39.121 1.00 44.06 190 GLU A N 1
ATOM 1457 C CA . GLU A 1 190 ? -12.967 19.166 -40.435 1.00 44.06 190 GLU A CA 1
ATOM 1458 C C . GLU A 1 190 ? -14.237 19.999 -40.664 1.00 44.06 190 GLU A C 1
ATOM 1460 O O . GLU A 1 190 ? -15.362 19.515 -40.503 1.00 44.06 190 GLU A O 1
ATOM 1465 N N . SER A 1 191 ? -14.062 21.276 -40.982 1.00 53.41 191 SER A N 1
ATOM 1466 C CA . SER A 1 191 ? -15.087 22.163 -41.536 1.00 53.41 191 SER A CA 1
ATOM 1467 C C . SER A 1 191 ? -14.441 23.018 -42.608 1.00 53.41 191 SER A C 1
ATOM 1469 O O . SER A 1 191 ? -13.314 23.499 -42.350 1.00 53.41 191 SER A O 1
#

Radius of gyration: 19.41 Å; chains: 1; bounding box: 44×34×70 Å

Sequence (191 aa):
MNIRNADIYTYTFDKLPSRHEFSTQALERAIASNCTTLRTRIREYREIVAFRRQPHSRKLARALWIAAWRMPDVDGEMVAALSSCGNLATIAGVLGEWLGAHATPVGRVAAIDPPGAGDEIPGPRAVYCMRCVVEFGRKVVDARVSIDLDLAADHLVDAALSIGANLLVDVLLRRARVRIRHPSSVGGIES

Foldseek 3Di:
DDPVLLCVLLVLLQPQDAPCPVVLVVLVVCLVVVPVVCPVPSVVSVVLSVVLNPRLLVLQLLLLLLLLVVAPPRDPVLNCLSNPSSLSSLLSNLLSCCRDPNHDQLLQFAWKAAQDDDDIGGNVLLSLLVVLSNQLSNLSNHPRDSVSSNVSSVSLNVSCVSPNSVRSSCSSNVSMDGDGHDPDPPDPDDD

Secondary structure (DSSP, 8-state):
--HHHHHHHHHHHHTSPPTTHHHHHHHHHHHHTT-GGGGGGHHHHHHHHHHHTS-HHHHHHHHHHHHHHHSTT--HHHHHHHH-HHHHHHHHHHHHHHHSTTPPPGGGEEEEE-SSSPPPEEHHHHHHHHHHHHHHHHHHHT--STHHHHHHHHHHHHHHHHH-HHHHHHHHTT-SEEEEPPPP-------